Protein AF-A0A516NV35-F1 (afdb_monomer_lite)

InterPro domains:
  IPR059816 Rv1265-like, N-terminal domain [PF27105] (26-70)
  IPR059816 Rv1265-like, N-terminal domain [PF27105] (122-169)
  IPR059890 Rv1265-like, C-terminal domain [PF27540] (182-234)

Sequence (241 aa):
MKYGQRGRGFGRPGGWQQADLPDAADASDWFAGRLPSDWFAGPATLEIDRDEIVVIGELPIPPSDAASARPTTRTSKTTAAADGTEAAAETGSATGSEVGDGDPTAVGADAATSGTARPADVPRATRDGLVARFRETTRPARMQIAAEAQHRYGRTVSWGVRVGDERIMFTHVAAPVMTRLRQPERKVLDTLVDAGVARSRSDALAWTVKLAGQHAEAWLAELRAAMRKVDELRAEGPRDL

Radius of gyration: 34.31 Å; chains: 1; bounding box: 119×98×48 Å

Structure (mmCIF, N/CA/C/O backbone):
data_AF-A0A516NV35-F1
#
_entry.id   AF-A0A516NV35-F1
#
loop_
_atom_site.group_PDB
_atom_site.id
_atom_site.type_symbol
_atom_site.label_atom_id
_atom_site.label_alt_id
_atom_site.label_comp_id
_atom_site.label_asym_id
_atom_site.label_entity_id
_atom_site.label_seq_id
_atom_site.pdbx_PDB_ins_code
_atom_site.Cartn_x
_atom_site.Cartn_y
_atom_site.Cartn_z
_atom_site.occupancy
_atom_site.B_iso_or_equiv
_atom_site.auth_seq_id
_atom_site.auth_comp_id
_atom_site.auth_asym_id
_atom_site.auth_atom_id
_atom_site.pdbx_PDB_model_num
ATOM 1 N N . MET A 1 1 ? 65.418 -15.654 -1.825 1.00 40.56 1 MET A N 1
ATOM 2 C CA . MET A 1 1 ? 64.148 -15.533 -2.582 1.00 40.56 1 MET A CA 1
ATOM 3 C C . MET A 1 1 ? 63.131 -16.494 -1.960 1.00 40.56 1 MET A C 1
ATOM 5 O O . MET A 1 1 ? 63.491 -17.645 -1.799 1.00 40.56 1 MET A O 1
ATOM 9 N N . LYS A 1 2 ? 62.002 -16.059 -1.364 1.00 42.59 2 LYS A N 1
ATOM 10 C CA . LYS A 1 2 ? 60.772 -15.506 -2.001 1.00 42.59 2 LYS A CA 1
ATOM 11 C C . LYS A 1 2 ? 60.097 -16.570 -2.895 1.00 42.59 2 LYS A C 1
ATOM 13 O O . LYS A 1 2 ? 60.755 -17.001 -3.825 1.00 42.59 2 LYS A O 1
ATOM 18 N N . TYR A 1 3 ? 58.852 -17.032 -2.734 1.00 44.72 3 TYR A N 1
ATOM 19 C CA . TYR A 1 3 ? 57.714 -16.712 -1.857 1.00 44.72 3 TYR A CA 1
ATOM 20 C C . TYR A 1 3 ? 56.836 -17.969 -1.684 1.00 44.72 3 TYR A C 1
ATOM 22 O O . TYR A 1 3 ? 56.754 -18.797 -2.586 1.00 44.72 3 TYR A O 1
ATOM 30 N N . GLY A 1 4 ? 56.150 -18.070 -0.541 1.00 39.66 4 GLY A N 1
ATOM 31 C CA . GLY A 1 4 ? 55.189 -19.129 -0.240 1.00 39.66 4 GLY A CA 1
ATOM 32 C C . GLY A 1 4 ? 53.908 -19.060 -1.077 1.00 39.66 4 GLY A C 1
ATOM 33 O O . GLY A 1 4 ? 53.342 -17.991 -1.302 1.00 39.66 4 GLY A O 1
ATOM 34 N N . GLN A 1 5 ? 53.434 -20.234 -1.483 1.00 51.72 5 GLN A N 1
ATOM 35 C CA . GLN A 1 5 ? 52.117 -20.450 -2.071 1.00 51.72 5 GLN A CA 1
ATOM 36 C C . GLN A 1 5 ? 51.038 -20.303 -0.987 1.00 51.72 5 GLN A C 1
ATOM 38 O O . GLN A 1 5 ? 50.797 -21.203 -0.187 1.00 51.72 5 GLN A O 1
ATOM 43 N N . ARG A 1 6 ? 50.386 -19.136 -0.960 1.00 50.84 6 ARG A N 1
ATOM 44 C CA . ARG A 1 6 ? 49.056 -18.937 -0.371 1.00 50.84 6 ARG A CA 1
ATOM 45 C C . ARG A 1 6 ? 48.078 -18.620 -1.504 1.00 50.84 6 ARG A C 1
ATOM 47 O O . ARG A 1 6 ? 48.100 -17.515 -2.032 1.00 50.84 6 ARG A O 1
ATOM 54 N N . GLY A 1 7 ? 47.185 -19.552 -1.815 1.00 41.62 7 GLY A N 1
ATOM 55 C CA . GLY A 1 7 ? 45.926 -19.301 -2.526 1.00 41.62 7 GLY A CA 1
ATOM 56 C C . GLY A 1 7 ? 44.864 -20.164 -1.854 1.00 41.62 7 GLY A C 1
ATOM 57 O O . GLY A 1 7 ? 44.803 -21.355 -2.105 1.00 41.62 7 GLY A O 1
ATOM 58 N N . ARG A 1 8 ? 44.262 -19.740 -0.738 1.00 48.97 8 ARG A N 1
ATOM 59 C CA . ARG A 1 8 ? 43.192 -18.736 -0.575 1.00 48.97 8 ARG A CA 1
ATOM 60 C C . ARG A 1 8 ? 41.912 -19.146 -1.320 1.00 48.97 8 ARG A C 1
ATOM 62 O O . ARG A 1 8 ? 41.851 -19.079 -2.539 1.00 48.97 8 ARG A O 1
ATOM 69 N N . GLY A 1 9 ? 40.935 -19.570 -0.513 1.00 41.69 9 GLY A N 1
ATOM 70 C CA . GLY A 1 9 ? 39.641 -20.168 -0.845 1.00 41.69 9 GLY A CA 1
ATOM 71 C C . GLY A 1 9 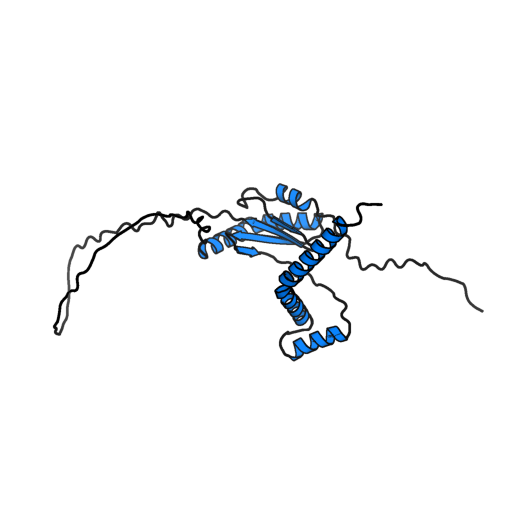? 38.885 -19.608 -2.049 1.00 41.69 9 GLY A C 1
ATOM 72 O O . GLY A 1 9 ? 38.693 -18.401 -2.196 1.00 41.69 9 GLY A O 1
ATOM 73 N N . PHE A 1 10 ? 38.369 -20.539 -2.849 1.00 50.44 10 PHE A N 1
ATOM 74 C CA . PHE A 1 10 ? 37.248 -20.316 -3.750 1.00 50.44 10 PHE A CA 1
ATOM 75 C C . PHE A 1 10 ? 35.951 -20.504 -2.964 1.00 50.44 10 PHE A C 1
ATOM 77 O O . PHE A 1 10 ? 35.480 -21.608 -2.724 1.00 50.44 10 PHE A O 1
ATOM 84 N N . GLY A 1 11 ? 35.421 -19.381 -2.512 1.00 43.97 11 GLY A N 1
ATOM 85 C CA . GLY A 1 11 ? 34.166 -19.281 -1.791 1.00 43.97 11 GLY A CA 1
ATOM 86 C C . GLY A 1 11 ? 34.063 -17.843 -1.344 1.00 43.97 11 GLY A C 1
ATOM 87 O O . GLY A 1 11 ? 34.487 -17.506 -0.248 1.00 43.97 11 GLY A O 1
ATOM 88 N N . ARG A 1 12 ? 33.633 -16.956 -2.243 1.00 50.41 12 ARG A N 1
ATOM 89 C CA . ARG A 1 12 ? 33.238 -15.601 -1.857 1.00 50.41 12 ARG A CA 1
ATOM 90 C C . ARG A 1 12 ? 31.805 -15.708 -1.322 1.00 50.41 12 ARG A C 1
ATOM 92 O O . ARG A 1 12 ? 30.912 -15.893 -2.147 1.00 50.41 12 ARG A O 1
ATOM 99 N N . PRO A 1 13 ? 31.543 -15.578 -0.010 1.00 49.00 13 PRO A N 1
ATOM 100 C CA . PRO A 1 13 ? 30.195 -15.346 0.479 1.00 49.00 13 PRO A CA 1
ATOM 101 C C . PRO A 1 13 ? 29.936 -13.854 0.273 1.00 49.00 13 PRO A C 1
ATOM 103 O O . PRO A 1 13 ? 30.344 -13.012 1.065 1.00 49.00 13 PRO A O 1
ATOM 106 N N . GLY A 1 14 ? 29.410 -13.510 -0.896 1.00 42.72 14 GLY A N 1
ATOM 107 C CA . GLY A 1 14 ? 29.252 -12.123 -1.330 1.00 42.72 14 GLY A CA 1
ATOM 108 C C . GLY A 1 14 ? 27.910 -11.881 -1.997 1.00 42.72 14 GLY A C 1
ATOM 109 O O . GLY A 1 14 ? 27.836 -11.099 -2.942 1.00 42.72 14 GLY A O 1
ATOM 110 N N . GLY A 1 15 ? 26.873 -12.588 -1.550 1.00 41.97 15 GLY A N 1
ATOM 111 C CA . GLY A 1 15 ? 25.503 -12.249 -1.878 1.00 41.97 15 GLY A CA 1
ATOM 112 C C . GLY A 1 15 ? 25.094 -11.052 -1.033 1.00 41.97 15 GLY A C 1
ATOM 113 O O . GLY A 1 15 ? 24.943 -11.175 0.175 1.00 41.97 15 GLY A O 1
ATOM 114 N N . TRP A 1 16 ? 24.818 -9.913 -1.665 1.00 45.12 16 TRP A N 1
ATOM 115 C CA . TRP A 1 16 ? 23.866 -8.939 -1.116 1.00 45.12 16 TRP A CA 1
ATOM 116 C C . TRP A 1 16 ? 22.441 -9.511 -1.203 1.00 45.12 16 TRP A C 1
ATOM 118 O O . TRP A 1 16 ? 21.504 -8.817 -1.590 1.00 45.12 16 TRP A O 1
ATOM 128 N N . GLN A 1 17 ? 22.277 -10.797 -0.880 1.00 53.50 17 GLN A N 1
ATOM 129 C CA . GLN A 1 17 ? 21.005 -11.385 -0.504 1.00 53.50 17 GLN A CA 1
ATOM 130 C C . GLN A 1 17 ? 20.692 -10.795 0.868 1.00 53.50 17 GLN A C 1
ATOM 132 O O . GLN A 1 17 ? 20.963 -11.365 1.917 1.00 53.50 17 GLN A O 1
ATOM 137 N N . GLN A 1 18 ? 20.253 -9.534 0.802 1.00 52.44 18 GLN A N 1
ATOM 138 C CA . GLN A 1 18 ? 19.177 -8.962 1.593 1.00 52.44 18 GLN A CA 1
ATOM 139 C C . GLN A 1 18 ? 18.418 -10.108 2.245 1.00 52.44 18 GLN A C 1
ATOM 141 O O . GLN A 1 18 ? 17.837 -10.907 1.511 1.00 52.44 18 GLN A O 1
ATOM 146 N N . ALA A 1 19 ? 18.599 -10.217 3.564 1.00 54.81 19 ALA A N 1
ATOM 147 C CA . ALA A 1 19 ? 18.304 -11.392 4.370 1.00 54.81 19 ALA A CA 1
ATOM 148 C C . ALA A 1 19 ? 17.046 -12.106 3.880 1.00 54.81 19 ALA A C 1
ATOM 150 O O . ALA A 1 19 ? 16.052 -11.437 3.590 1.00 54.81 19 ALA A O 1
ATOM 151 N N . ASP A 1 20 ? 17.097 -13.436 3.798 1.00 68.75 20 ASP A N 1
ATOM 152 C CA . ASP A 1 20 ? 15.892 -14.243 3.653 1.00 68.75 20 ASP A CA 1
ATOM 153 C C . ASP A 1 20 ? 14.981 -13.877 4.828 1.00 68.75 20 ASP A C 1
ATOM 155 O O . ASP A 1 20 ? 15.203 -14.289 5.970 1.00 68.75 20 ASP A O 1
ATOM 159 N N . LEU A 1 21 ? 14.037 -12.969 4.569 1.00 79.75 21 LEU A N 1
ATOM 160 C CA . LEU A 1 21 ? 13.065 -12.541 5.555 1.00 79.75 21 LEU A CA 1
ATOM 161 C C . LEU A 1 21 ? 12.295 -13.784 5.995 1.00 79.75 21 LEU A C 1
ATOM 163 O O . LEU A 1 21 ? 12.098 -14.689 5.177 1.00 79.75 21 LEU A O 1
ATOM 167 N N . PRO A 1 22 ? 11.836 -13.832 7.254 1.00 88.69 22 PRO A N 1
ATOM 168 C CA . PRO A 1 22 ? 10.981 -14.916 7.702 1.00 88.69 22 PRO A CA 1
ATOM 169 C C . PRO A 1 22 ? 9.831 -15.146 6.716 1.00 88.69 22 PRO A C 1
ATOM 171 O O . PRO A 1 22 ? 9.300 -14.192 6.126 1.00 88.69 22 PRO A O 1
ATOM 174 N N . ASP A 1 23 ? 9.473 -16.415 6.527 1.00 88.12 23 ASP A N 1
ATOM 175 C CA . ASP A 1 23 ? 8.311 -16.775 5.724 1.00 88.12 23 ASP A CA 1
ATOM 176 C C . ASP A 1 23 ? 7.058 -16.090 6.291 1.00 88.12 23 ASP A C 1
ATOM 178 O O . ASP A 1 23 ? 6.896 -15.953 7.505 1.00 88.12 23 ASP A O 1
ATOM 182 N N . ALA A 1 24 ? 6.204 -15.619 5.390 1.00 93.50 24 ALA A N 1
ATOM 183 C CA . ALA A 1 24 ? 4.977 -14.899 5.700 1.00 93.50 24 ALA A CA 1
ATOM 184 C C . ALA A 1 24 ? 3.729 -15.637 5.187 1.00 93.50 24 ALA A C 1
ATOM 186 O O . ALA A 1 24 ? 2.652 -15.045 5.139 1.00 93.50 24 ALA A O 1
ATOM 187 N N . ALA A 1 25 ? 3.849 -16.916 4.811 1.00 92.19 25 ALA A N 1
ATOM 188 C CA . ALA A 1 25 ? 2.725 -17.725 4.339 1.00 92.19 25 ALA A CA 1
ATOM 189 C C . ALA A 1 25 ? 1.573 -17.830 5.361 1.00 92.19 25 ALA A C 1
ATOM 191 O O . ALA A 1 25 ? 0.414 -17.893 4.960 1.00 92.19 25 ALA A O 1
ATOM 192 N N . ASP A 1 26 ? 1.873 -17.793 6.665 1.00 95.31 26 ASP A N 1
ATOM 193 C CA . ASP A 1 26 ? 0.883 -17.852 7.753 1.00 95.31 26 ASP A CA 1
ATOM 194 C C . ASP A 1 26 ? 0.332 -16.473 8.174 1.00 95.31 26 ASP A C 1
ATOM 196 O O . ASP A 1 26 ? -0.489 -16.385 9.089 1.00 95.31 26 ASP A O 1
ATOM 200 N N . ALA A 1 27 ? 0.777 -15.381 7.538 1.00 96.25 27 ALA A N 1
ATOM 201 C CA . ALA A 1 27 ? 0.443 -14.028 7.976 1.00 96.25 27 ALA A CA 1
ATOM 202 C C . ALA A 1 27 ? -1.066 -13.761 7.945 1.00 96.25 27 ALA A C 1
ATOM 204 O O . ALA A 1 27 ? -1.590 -13.158 8.879 1.00 96.25 27 ALA A O 1
ATOM 205 N N . SER A 1 28 ? -1.781 -14.248 6.927 1.00 94.88 28 SER A N 1
ATOM 206 C CA . SER A 1 28 ? -3.241 -14.106 6.835 1.00 94.88 28 SER A CA 1
ATOM 207 C C . SER A 1 28 ? -3.949 -14.664 8.069 1.00 94.88 28 SER A C 1
ATOM 209 O O . SER A 1 28 ? -4.768 -13.969 8.672 1.00 94.88 28 SER A O 1
ATOM 211 N N . ASP A 1 29 ? -3.578 -15.870 8.498 1.00 96.06 29 ASP A N 1
ATOM 212 C CA . ASP A 1 29 ? -4.182 -16.522 9.661 1.00 96.06 29 ASP A CA 1
ATOM 213 C C . ASP A 1 29 ? -3.782 -15.823 10.964 1.00 96.06 29 ASP A C 1
ATOM 215 O O . ASP A 1 29 ? -4.605 -15.616 11.861 1.00 96.06 29 ASP A O 1
ATOM 219 N N . TRP A 1 30 ? -2.522 -15.392 11.061 1.00 97.44 30 TRP A N 1
ATOM 220 C CA . TRP A 1 30 ? -2.035 -14.657 12.223 1.00 97.44 30 TRP A CA 1
ATOM 221 C C . TRP A 1 30 ? -2.771 -13.323 12.406 1.00 97.44 30 TRP A C 1
ATOM 223 O O . TRP A 1 30 ? -3.210 -13.009 13.515 1.00 97.44 30 TRP A O 1
ATOM 233 N N . PHE A 1 31 ? -2.963 -12.554 11.328 1.00 97.69 31 PHE A N 1
ATOM 234 C CA . PHE A 1 31 ? -3.728 -11.307 11.369 1.00 97.69 31 PHE A CA 1
ATOM 235 C C . PHE A 1 31 ? -5.206 -11.567 11.669 1.00 97.69 31 PHE A C 1
ATOM 237 O O . PHE A 1 31 ? -5.778 -10.837 12.477 1.00 97.69 31 PHE A O 1
ATOM 244 N N . ALA A 1 32 ? -5.811 -12.620 11.113 1.00 94.19 32 ALA A N 1
ATOM 245 C CA . ALA A 1 32 ? -7.189 -12.995 11.436 1.00 94.19 32 ALA A CA 1
ATOM 246 C C . ALA A 1 32 ? -7.389 -13.250 12.943 1.00 94.19 32 ALA A C 1
ATOM 248 O O . ALA A 1 32 ? -8.413 -12.862 13.499 1.00 94.19 32 ALA A O 1
ATOM 249 N N . GLY A 1 33 ? -6.394 -13.830 13.624 1.00 95.19 33 GLY A N 1
ATOM 250 C CA . GLY A 1 33 ? -6.419 -14.025 15.078 1.00 95.19 33 GLY A CA 1
ATOM 251 C C . GLY A 1 33 ? -6.076 -12.784 15.913 1.00 95.19 33 GLY A C 1
ATOM 252 O O . GLY A 1 33 ? -6.323 -12.779 17.119 1.00 95.19 33 GLY A O 1
ATOM 253 N N . ARG A 1 34 ? -5.481 -11.741 15.317 1.00 96.06 34 ARG A N 1
ATOM 254 C CA . ARG A 1 34 ? -5.051 -10.524 16.033 1.00 96.06 34 ARG A CA 1
ATOM 255 C C . ARG A 1 34 ? -5.917 -9.301 15.809 1.00 96.06 34 ARG A C 1
ATOM 257 O O . ARG A 1 34 ? -5.906 -8.411 16.659 1.00 96.06 34 ARG A O 1
ATOM 264 N N . LEU A 1 35 ? -6.626 -9.229 14.691 1.00 96.38 35 LEU A N 1
ATOM 265 C CA . LEU A 1 35 ? -7.510 -8.114 14.394 1.00 96.38 35 LEU A CA 1
ATOM 266 C C . LEU A 1 35 ? -8.780 -8.209 15.254 1.00 96.38 35 LEU A C 1
ATOM 268 O O . LEU A 1 35 ? -9.436 -9.251 15.249 1.00 96.38 35 LEU A O 1
ATOM 272 N N . PRO A 1 36 ? -9.155 -7.140 15.980 1.00 95.12 36 PRO A N 1
ATOM 273 C CA . PRO A 1 36 ? -10.443 -7.090 16.661 1.00 95.12 36 PRO A CA 1
ATOM 274 C C . PRO A 1 36 ? -11.608 -7.268 15.678 1.00 95.12 36 PRO A C 1
ATOM 276 O O . PRO A 1 36 ? -11.606 -6.701 14.583 1.00 95.12 36 PRO A O 1
ATOM 279 N N . SER A 1 37 ? -12.610 -8.055 16.0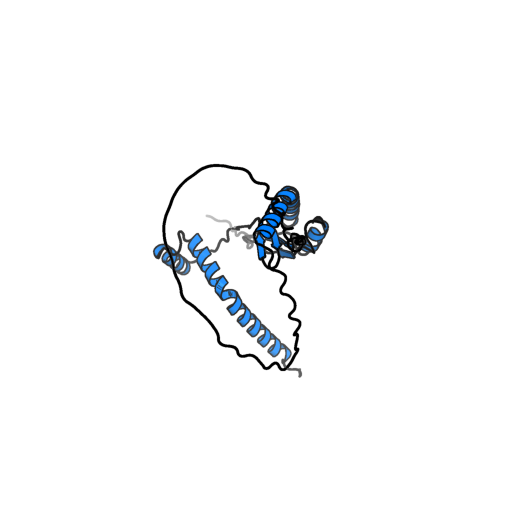73 1.00 89.94 37 SER A N 1
ATOM 280 C CA . SER A 1 37 ? -13.738 -8.435 15.209 1.00 89.94 37 SER A CA 1
ATOM 281 C C . SER A 1 37 ? -14.694 -7.285 14.887 1.00 89.94 37 SER A C 1
ATOM 283 O O . SER A 1 37 ? -15.486 -7.392 13.957 1.00 89.94 37 SER A O 1
ATOM 285 N N . ASP A 1 38 ? -14.628 -6.187 15.637 1.00 93.00 38 ASP A N 1
ATOM 286 C CA . ASP A 1 38 ? -15.470 -5.000 15.489 1.00 93.00 38 ASP A CA 1
ATOM 287 C C . ASP A 1 38 ? -14.885 -3.948 14.533 1.00 93.00 38 ASP A C 1
ATOM 289 O O . ASP A 1 38 ? -15.530 -2.938 14.247 1.00 93.00 38 ASP A O 1
ATOM 293 N N . TRP A 1 39 ? -13.670 -4.160 14.021 1.00 94.75 39 TRP A N 1
ATOM 294 C CA . TRP A 1 39 ? -13.009 -3.186 13.150 1.00 94.75 39 TRP A CA 1
ATOM 295 C C . TRP A 1 39 ? -13.600 -3.127 11.748 1.00 94.75 39 TRP A C 1
ATOM 297 O O . TRP A 1 39 ? -13.698 -2.042 11.170 1.00 94.75 39 TRP A O 1
ATOM 307 N N . PHE A 1 40 ? -13.966 -4.283 11.199 1.00 96.31 40 PHE A N 1
ATOM 308 C CA . PHE A 1 40 ? -14.316 -4.430 9.793 1.00 96.31 40 PHE A CA 1
ATOM 309 C C . PHE A 1 40 ? -15.621 -5.204 9.625 1.00 96.31 40 PHE A C 1
ATOM 311 O O . PHE A 1 40 ? -15.953 -6.070 10.428 1.00 96.31 40 PHE A O 1
ATOM 318 N N . ALA A 1 41 ? -16.351 -4.914 8.549 1.00 93.38 41 ALA A N 1
ATOM 319 C CA . ALA A 1 41 ? -17.586 -5.618 8.196 1.00 93.38 41 ALA A CA 1
ATOM 320 C C . ALA A 1 41 ? -17.347 -7.074 7.737 1.00 93.38 41 ALA A C 1
ATOM 322 O O . ALA A 1 41 ? -18.292 -7.848 7.607 1.00 93.38 41 ALA A O 1
ATOM 323 N N . GLY A 1 42 ? -16.089 -7.447 7.494 1.00 91.31 42 GLY A N 1
ATOM 324 C CA . GLY A 1 42 ? -15.663 -8.771 7.058 1.00 91.31 42 GLY A CA 1
ATOM 325 C C . GLY A 1 42 ? -14.161 -8.978 7.283 1.00 91.31 42 GLY A C 1
ATOM 326 O O . GLY A 1 42 ? -13.511 -8.128 7.900 1.00 91.31 42 GLY A O 1
ATOM 327 N N . PRO A 1 43 ? -13.587 -10.093 6.797 1.00 92.00 43 PRO A N 1
ATOM 328 C CA . PRO A 1 43 ? -12.157 -10.348 6.929 1.00 92.00 43 PRO A CA 1
ATOM 329 C C . PRO A 1 43 ? -11.337 -9.263 6.220 1.00 92.00 43 PRO A C 1
ATOM 331 O O . PRO A 1 43 ? -11.713 -8.777 5.152 1.00 92.00 43 PRO A O 1
ATOM 334 N N . ALA A 1 44 ? -10.200 -8.894 6.810 1.00 95.44 44 ALA A N 1
ATOM 335 C CA . ALA A 1 44 ? -9.261 -7.990 6.164 1.00 95.44 44 ALA A CA 1
ATOM 336 C C . ALA A 1 44 ? -8.538 -8.700 5.011 1.00 95.44 44 ALA A C 1
ATOM 338 O O . ALA A 1 44 ? -8.101 -9.843 5.144 1.00 95.44 44 ALA A O 1
ATOM 339 N N . THR A 1 45 ? -8.366 -7.997 3.897 1.00 95.50 45 THR A N 1
ATOM 340 C CA . THR A 1 45 ? -7.510 -8.422 2.792 1.00 95.50 45 THR A CA 1
ATOM 341 C C . THR A 1 45 ? -6.062 -8.076 3.120 1.00 95.50 45 THR A C 1
ATOM 343 O O . THR A 1 45 ? -5.770 -6.949 3.532 1.00 95.50 45 THR A O 1
ATOM 346 N N . LEU A 1 46 ? -5.157 -9.034 2.916 1.00 95.94 46 LEU A N 1
ATOM 347 C CA . LEU A 1 46 ? -3.718 -8.830 3.035 1.00 95.94 46 LEU A CA 1
ATOM 348 C C . LEU A 1 46 ? -3.060 -8.883 1.658 1.00 95.94 46 LEU A C 1
ATOM 350 O O . LEU A 1 46 ? -3.263 -9.827 0.898 1.00 95.94 46 LEU A O 1
ATOM 354 N N . GLU A 1 47 ? -2.229 -7.889 1.372 1.00 95.00 47 GLU A N 1
ATOM 355 C CA . GLU A 1 47 ? -1.311 -7.888 0.235 1.00 95.00 47 GLU A CA 1
ATOM 356 C C . GLU A 1 47 ? 0.109 -7.935 0.801 1.00 95.00 47 GLU A C 1
ATOM 358 O O . GLU A 1 47 ? 0.481 -7.085 1.607 1.00 95.00 47 GLU A O 1
ATOM 363 N N . ILE A 1 48 ? 0.889 -8.950 0.435 1.00 93.44 48 ILE A N 1
ATOM 364 C CA . ILE A 1 48 ? 2.229 -9.171 0.990 1.00 93.44 48 ILE A CA 1
ATOM 365 C C . ILE A 1 48 ? 3.229 -9.123 -0.151 1.00 93.44 48 ILE A C 1
ATOM 367 O O . ILE A 1 48 ? 3.132 -9.906 -1.098 1.00 93.44 48 ILE A O 1
ATOM 371 N N . ASP A 1 49 ? 4.205 -8.232 -0.037 1.00 88.69 49 ASP A N 1
ATOM 372 C CA . ASP A 1 49 ? 5.358 -8.206 -0.920 1.00 88.69 49 ASP A CA 1
ATOM 373 C C . ASP A 1 49 ? 6.649 -8.549 -0.160 1.00 88.69 49 ASP A C 1
ATOM 375 O O . ASP A 1 49 ? 6.653 -9.198 0.897 1.00 88.69 49 ASP A O 1
ATOM 379 N N . ARG A 1 50 ? 7.788 -8.199 -0.758 1.00 84.69 50 ARG A N 1
ATOM 380 C CA . ARG A 1 50 ? 9.088 -8.475 -0.169 1.00 84.69 50 ARG A CA 1
ATOM 381 C C . ARG A 1 50 ? 9.312 -7.711 1.133 1.00 84.69 50 ARG A C 1
ATOM 383 O O . ARG A 1 50 ? 9.840 -8.306 2.062 1.00 84.69 50 ARG A O 1
ATOM 390 N N . ASP A 1 51 ? 8.945 -6.439 1.194 1.00 87.50 51 ASP A N 1
ATOM 391 C CA . ASP A 1 51 ? 9.335 -5.514 2.261 1.00 87.50 51 ASP A CA 1
ATOM 392 C C . ASP A 1 51 ? 8.124 -5.029 3.091 1.00 87.50 51 ASP A C 1
ATOM 394 O O . ASP A 1 51 ? 8.297 -4.509 4.201 1.00 87.50 51 ASP A O 1
ATOM 398 N N . GLU A 1 52 ? 6.900 -5.229 2.595 1.00 92.88 52 GLU A N 1
ATOM 399 C CA . GLU A 1 52 ? 5.662 -4.684 3.145 1.00 92.88 52 GLU A CA 1
ATOM 400 C C . GLU A 1 52 ? 4.538 -5.732 3.245 1.00 92.88 52 GLU A C 1
ATOM 402 O O . GLU A 1 52 ? 4.359 -6.601 2.390 1.00 92.88 52 GLU A O 1
ATOM 407 N N . ILE A 1 53 ? 3.758 -5.631 4.324 1.00 95.38 53 ILE A N 1
ATOM 408 C CA . ILE A 1 53 ? 2.441 -6.257 4.468 1.00 95.38 53 ILE A CA 1
ATOM 409 C C . ILE A 1 53 ? 1.411 -5.132 4.501 1.00 95.38 53 ILE A C 1
ATOM 411 O O . ILE A 1 53 ? 1.445 -4.277 5.389 1.00 95.38 53 ILE A O 1
ATOM 415 N N . VAL A 1 54 ? 0.468 -5.138 3.570 1.00 96.75 54 VAL A N 1
ATOM 416 C CA . VAL A 1 54 ? -0.623 -4.168 3.512 1.00 96.75 54 VAL A CA 1
ATOM 417 C C . VAL A 1 54 ? -1.913 -4.818 3.987 1.00 96.75 54 VAL A C 1
ATOM 419 O O . VAL A 1 54 ? -2.384 -5.782 3.393 1.00 96.75 54 VAL A O 1
ATOM 422 N N . VAL A 1 55 ? -2.499 -4.271 5.051 1.00 97.06 55 VAL A N 1
ATOM 423 C CA . VAL A 1 55 ? -3.757 -4.743 5.642 1.00 97.06 55 VAL A CA 1
ATOM 424 C C . VAL A 1 55 ? -4.877 -3.776 5.282 1.00 97.06 55 VAL A C 1
ATOM 426 O O . VAL A 1 55 ? -4.794 -2.583 5.592 1.00 97.06 55 VAL A O 1
ATOM 429 N N . ILE A 1 56 ? -5.936 -4.285 4.652 1.00 97.31 56 ILE A N 1
ATOM 430 C CA . ILE A 1 56 ? -7.083 -3.495 4.193 1.00 97.31 56 ILE A CA 1
ATOM 431 C C . ILE A 1 56 ? -8.364 -4.130 4.715 1.00 97.31 56 ILE A C 1
ATOM 433 O O . ILE A 1 56 ? -8.660 -5.274 4.387 1.00 97.31 56 ILE A O 1
ATOM 437 N N . GLY A 1 57 ? -9.159 -3.384 5.474 1.00 96.88 57 GLY A N 1
ATOM 438 C CA . GLY A 1 57 ? -10.471 -3.855 5.916 1.00 96.88 57 GLY A CA 1
ATOM 439 C C . GLY A 1 57 ? -11.618 -2.969 5.443 1.00 96.88 57 GLY A C 1
ATOM 440 O O . GLY A 1 57 ? -11.465 -1.758 5.281 1.00 96.88 57 GLY A O 1
ATOM 441 N N . GLU A 1 58 ? -12.776 -3.576 5.195 1.00 96.75 58 GLU A N 1
ATOM 442 C CA . GLU A 1 58 ? -13.998 -2.853 4.835 1.00 96.75 58 GLU A CA 1
ATOM 443 C C . GLU A 1 58 ? -14.639 -2.240 6.078 1.00 96.75 58 GLU A C 1
ATOM 445 O O . GLU A 1 58 ? -14.932 -2.954 7.038 1.00 96.75 58 GLU A O 1
ATOM 450 N N . LEU A 1 59 ? -14.864 -0.924 6.076 1.00 96.25 59 LEU A N 1
ATOM 451 C CA . LEU A 1 59 ? -15.524 -0.270 7.203 1.00 96.25 59 LEU A CA 1
ATOM 452 C C . LEU A 1 59 ? -17.038 -0.486 7.154 1.00 96.25 59 LEU A C 1
ATOM 454 O O . LEU A 1 59 ? -17.642 -0.334 6.090 1.00 96.25 59 LEU A O 1
ATOM 458 N N . PRO A 1 60 ? -17.678 -0.747 8.307 1.00 92.75 60 PRO A N 1
ATOM 459 C CA . PRO A 1 60 ? -19.128 -0.798 8.381 1.00 92.75 60 PRO A CA 1
ATOM 460 C C . PRO A 1 60 ? -19.719 0.587 8.084 1.00 92.75 60 PRO A C 1
ATOM 462 O O . PRO A 1 60 ? -19.399 1.576 8.751 1.00 92.75 60 PRO A O 1
ATOM 465 N N . ILE A 1 61 ? -20.594 0.653 7.080 1.00 90.06 61 ILE A N 1
ATOM 466 C CA . ILE A 1 61 ? -21.327 1.869 6.721 1.00 90.06 61 ILE A CA 1
ATOM 467 C C . ILE A 1 61 ? -22.614 1.899 7.558 1.00 90.06 61 ILE A C 1
ATOM 469 O O . ILE A 1 61 ? -23.426 0.978 7.443 1.00 90.06 61 ILE A O 1
ATOM 473 N N . PRO A 1 62 ? -22.823 2.914 8.415 1.00 84.88 62 PRO A N 1
ATOM 474 C CA . PRO A 1 62 ? -24.063 3.034 9.160 1.00 84.88 62 PRO A CA 1
ATOM 475 C C . PRO A 1 62 ? -25.222 3.302 8.189 1.00 84.88 62 PRO A C 1
ATOM 477 O O . PRO A 1 62 ? -25.030 4.009 7.192 1.00 84.88 62 PRO A O 1
ATOM 480 N N . PRO A 1 63 ? -26.427 2.776 8.465 1.00 77.38 63 PRO A N 1
ATOM 481 C CA . PRO A 1 63 ? -27.603 3.127 7.686 1.00 77.38 63 PRO A CA 1
ATOM 482 C C . PRO A 1 63 ? -27.806 4.646 7.732 1.00 77.38 63 PRO A C 1
ATOM 484 O O . PRO A 1 63 ? -27.688 5.277 8.782 1.00 77.38 63 PRO A O 1
ATOM 487 N N . SER A 1 64 ? -28.065 5.248 6.573 1.00 66.50 64 SER A N 1
ATOM 488 C CA . SER A 1 64 ? -28.342 6.679 6.490 1.00 66.50 64 SER A CA 1
ATOM 489 C C . SER A 1 64 ? -29.798 6.937 6.876 1.00 66.50 64 SER A C 1
ATOM 491 O O . SER A 1 64 ? -30.706 6.603 6.118 1.00 66.50 64 SER A O 1
ATOM 493 N N . ASP A 1 65 ? -30.026 7.595 8.013 1.00 58.78 65 ASP A N 1
ATOM 494 C CA . ASP A 1 65 ? -31.358 8.056 8.440 1.00 58.78 65 ASP A CA 1
ATOM 495 C C . ASP A 1 65 ? -31.888 9.249 7.617 1.00 58.78 65 ASP A C 1
ATOM 497 O O . ASP A 1 65 ? -32.941 9.814 7.925 1.00 58.78 65 ASP A O 1
ATOM 501 N N . ALA A 1 66 ? -31.211 9.638 6.529 1.00 55.12 66 ALA A N 1
ATOM 502 C CA . ALA A 1 66 ? -31.632 10.744 5.664 1.00 55.12 66 ALA A CA 1
ATOM 503 C C . ALA A 1 66 ? -33.024 10.540 5.025 1.00 55.12 66 ALA A C 1
ATOM 505 O O . ALA A 1 66 ? -33.623 11.505 4.556 1.00 55.12 66 ALA A O 1
ATOM 506 N N . ALA A 1 67 ? -33.572 9.320 5.044 1.00 50.66 67 ALA A N 1
ATOM 507 C CA . ALA A 1 67 ? -34.944 9.046 4.616 1.00 50.66 67 ALA A CA 1
ATOM 508 C C . ALA A 1 67 ? -36.021 9.405 5.668 1.00 50.66 67 ALA A C 1
ATOM 510 O O . ALA A 1 67 ? -37.188 9.553 5.304 1.00 50.66 67 ALA A O 1
ATOM 511 N N . SER A 1 68 ? -35.659 9.587 6.945 1.00 44.88 68 SER A N 1
ATOM 512 C CA . SER A 1 68 ? -36.622 9.830 8.038 1.00 44.88 68 SER A CA 1
ATOM 513 C C . SER A 1 68 ? -36.760 11.297 8.452 1.00 44.88 68 SER A C 1
ATOM 515 O O . SER A 1 68 ? -37.713 11.650 9.144 1.00 44.88 68 SER A O 1
ATOM 517 N N . ALA A 1 69 ? -35.884 12.192 7.993 1.00 48.03 69 ALA A N 1
ATOM 518 C CA . ALA A 1 69 ? -36.003 13.623 8.270 1.00 48.03 69 ALA A CA 1
ATOM 519 C C . ALA A 1 69 ? -36.825 14.339 7.184 1.00 48.03 69 ALA A C 1
ATOM 521 O O . ALA A 1 69 ? -36.332 15.218 6.477 1.00 48.03 69 ALA A O 1
ATOM 522 N N . ARG A 1 70 ? -38.109 13.983 7.044 1.00 47.56 70 ARG A N 1
ATOM 523 C CA . ARG A 1 70 ? -39.061 14.863 6.349 1.00 47.56 70 ARG A CA 1
ATOM 524 C C . ARG A 1 70 ? -39.241 16.103 7.241 1.00 47.56 70 ARG A C 1
ATOM 526 O O . ARG A 1 70 ? -39.614 15.932 8.402 1.00 47.56 70 ARG A O 1
ATOM 533 N N . PRO A 1 71 ? -38.981 17.336 6.770 1.00 46.81 71 PRO A N 1
ATOM 534 C CA . PRO A 1 71 ? -39.187 18.517 7.595 1.00 46.81 71 PRO A CA 1
ATOM 535 C C . PRO A 1 71 ? -40.678 18.609 7.913 1.00 46.81 71 PRO A C 1
ATOM 537 O O . PRO A 1 71 ? -41.491 18.847 7.020 1.00 46.81 71 PRO A O 1
ATOM 540 N N . THR A 1 72 ? -41.069 18.390 9.168 1.00 47.69 72 THR A N 1
ATOM 541 C CA . THR A 1 72 ? -42.421 18.733 9.603 1.00 47.69 72 THR A CA 1
ATOM 542 C C . THR A 1 72 ? -42.529 20.245 9.498 1.00 47.69 72 THR A C 1
ATOM 544 O O . THR A 1 72 ? -41.811 20.978 10.182 1.00 47.69 72 THR A O 1
ATOM 547 N N . THR A 1 73 ? -43.384 20.709 8.594 1.00 44.84 73 THR A N 1
ATOM 548 C CA . THR A 1 73 ? -43.755 22.111 8.437 1.00 44.84 73 THR A CA 1
ATOM 549 C C . THR A 1 73 ? -44.077 22.705 9.802 1.00 44.84 73 THR A C 1
ATOM 551 O O . THR A 1 73 ? -45.080 22.367 10.429 1.00 44.84 73 THR A O 1
ATOM 554 N N . ARG A 1 74 ? -43.205 23.590 10.280 1.00 50.16 74 ARG A N 1
ATOM 555 C CA . ARG A 1 74 ? -43.486 24.446 11.426 1.00 50.16 74 ARG A CA 1
ATOM 556 C C . ARG A 1 74 ? -44.540 25.453 10.975 1.00 50.16 74 ARG A C 1
ATOM 558 O O . ARG A 1 74 ? -44.224 26.388 10.248 1.00 50.16 74 ARG A O 1
ATOM 565 N N . THR A 1 75 ? -45.786 25.222 11.374 1.00 45.38 75 THR A N 1
ATOM 566 C CA . THR A 1 75 ? -46.897 26.164 11.214 1.00 45.38 75 THR A CA 1
ATOM 567 C C . THR A 1 75 ? -46.560 27.460 11.945 1.00 45.38 75 THR A C 1
ATOM 569 O O . THR A 1 75 ? -46.577 27.522 13.174 1.00 45.38 75 THR A O 1
ATOM 572 N N . SER A 1 76 ? -46.238 28.500 11.182 1.00 47.12 76 SER A N 1
ATOM 573 C CA . SER A 1 76 ? -46.124 29.871 11.669 1.00 47.12 76 SER A CA 1
ATOM 574 C C . SER A 1 76 ? -47.515 30.367 12.058 1.00 47.12 76 SER A C 1
ATOM 576 O O . SER A 1 76 ? -48.334 30.688 11.200 1.00 47.12 76 SER A O 1
ATOM 578 N N . LYS A 1 77 ? -47.804 30.430 13.359 1.00 41.94 77 LYS A N 1
ATOM 579 C CA . LYS A 1 77 ? -48.941 31.196 13.871 1.00 41.94 77 LYS A CA 1
ATOM 580 C C . LYS A 1 77 ? -48.560 32.677 13.853 1.00 41.94 77 LYS A C 1
ATOM 582 O O . LYS A 1 77 ? -47.881 33.156 14.756 1.00 41.94 77 LYS A O 1
ATOM 587 N N . THR A 1 78 ? -48.988 33.385 12.813 1.00 35.41 78 THR A N 1
ATOM 588 C CA . THR A 1 78 ? -48.972 34.851 12.760 1.00 35.41 78 THR A CA 1
ATOM 589 C C . THR A 1 78 ? -50.021 35.393 13.730 1.00 35.41 78 THR A C 1
ATOM 591 O O . THR A 1 78 ? -51.208 35.117 13.573 1.00 35.41 78 THR A O 1
ATOM 594 N N . THR A 1 79 ? -49.591 36.183 14.714 1.00 37.50 79 THR A N 1
ATOM 595 C CA . THR A 1 79 ? -50.463 37.127 15.428 1.00 37.50 79 THR A CA 1
ATOM 596 C C . THR A 1 79 ? -49.785 38.491 15.382 1.00 37.50 79 THR A C 1
ATOM 598 O O . THR A 1 79 ? -48.597 38.602 15.673 1.00 37.50 79 THR A O 1
ATOM 601 N N . ALA A 1 80 ? -50.539 39.478 14.910 1.00 34.59 80 ALA A N 1
ATOM 602 C CA . ALA A 1 80 ? -50.119 40.826 14.554 1.00 34.59 80 ALA A CA 1
ATOM 603 C C . ALA A 1 80 ? -49.822 41.730 15.761 1.00 34.59 80 ALA A C 1
ATOM 605 O O . ALA A 1 80 ? -50.448 41.559 16.805 1.00 34.59 80 ALA A O 1
ATOM 606 N N . ALA A 1 81 ? -48.962 42.740 15.562 1.00 34.03 81 ALA A N 1
ATOM 607 C CA . ALA A 1 81 ? -49.294 44.164 15.749 1.00 34.03 81 ALA A CA 1
ATOM 608 C C . ALA A 1 81 ? -48.092 45.085 15.430 1.00 34.03 81 ALA A C 1
ATOM 610 O O . ALA A 1 81 ? -47.040 44.900 16.029 1.00 34.03 81 ALA A O 1
ATOM 611 N N . ALA A 1 82 ? -48.345 46.053 14.526 1.00 34.41 82 ALA A N 1
ATOM 612 C CA . ALA A 1 82 ? -47.872 47.455 14.424 1.00 34.41 82 ALA A CA 1
ATOM 613 C C . ALA A 1 82 ? -46.346 47.758 14.495 1.00 34.41 82 ALA A C 1
ATOM 615 O O . ALA A 1 82 ? -45.617 47.143 15.253 1.00 34.41 82 ALA A O 1
ATOM 616 N N . ASP A 1 83 ? -45.755 48.717 13.777 1.00 31.67 83 ASP A N 1
ATOM 617 C CA . ASP A 1 83 ? -46.250 49.965 13.183 1.00 31.67 83 ASP A CA 1
ATOM 618 C C . ASP A 1 83 ? -45.169 50.561 12.238 1.00 31.67 83 ASP A C 1
ATOM 620 O O . ASP A 1 83 ? -43.990 50.237 12.391 1.00 31.67 83 ASP A O 1
ATOM 624 N N . GLY A 1 84 ? -45.564 51.482 11.347 1.00 31.14 84 GLY A N 1
ATOM 625 C CA . GLY A 1 84 ? -44.698 52.498 10.707 1.00 31.14 84 GLY A CA 1
ATOM 626 C C . GLY A 1 84 ? -44.135 52.185 9.304 1.00 31.14 84 GLY A C 1
ATOM 627 O O . GLY A 1 84 ? -43.252 51.347 9.177 1.00 31.14 84 GLY A O 1
ATOM 628 N N . THR A 1 85 ? -44.704 52.755 8.224 1.00 31.11 85 THR A N 1
ATOM 629 C CA . THR A 1 85 ? -44.220 53.960 7.471 1.00 31.11 85 THR A CA 1
ATOM 630 C C . THR A 1 85 ? -43.051 53.606 6.520 1.00 31.11 85 THR A C 1
ATOM 632 O O . THR A 1 85 ? -42.063 53.055 6.972 1.00 31.11 85 THR A O 1
ATOM 635 N N . GLU A 1 86 ? -43.047 53.800 5.192 1.00 31.53 86 GLU A N 1
ATOM 636 C CA . GLU A 1 86 ? -43.535 54.878 4.314 1.00 31.53 86 GLU A CA 1
ATOM 637 C C . GLU A 1 86 ? -43.509 54.415 2.829 1.00 31.53 86 GLU A C 1
ATOM 639 O O . GLU A 1 86 ? -42.737 53.522 2.499 1.00 31.53 86 GLU A O 1
ATOM 644 N N . ALA A 1 87 ? -44.339 55.053 1.983 1.00 32.03 87 ALA A N 1
ATOM 645 C CA . ALA A 1 87 ? -44.141 55.500 0.580 1.00 32.03 87 ALA A CA 1
ATOM 646 C C . ALA A 1 87 ? -43.217 54.723 -0.400 1.00 32.03 87 ALA A C 1
ATOM 648 O O . ALA A 1 87 ? -42.111 54.335 -0.068 1.00 32.03 87 ALA A O 1
ATOM 649 N N . ALA A 1 88 ? -43.480 54.602 -1.705 1.00 33.25 88 ALA A N 1
ATOM 650 C CA . ALA A 1 88 ? -44.523 55.056 -2.627 1.00 33.25 88 ALA A CA 1
ATOM 651 C C . ALA A 1 88 ? -44.248 54.401 -4.005 1.00 33.25 88 ALA A C 1
ATOM 653 O O . ALA A 1 88 ? -43.106 54.030 -4.253 1.00 33.25 88 ALA A O 1
ATOM 654 N N . ALA A 1 89 ? -45.274 54.389 -4.878 1.00 32.91 89 ALA A N 1
ATOM 655 C CA . ALA A 1 89 ? -45.210 54.461 -6.356 1.00 32.91 89 ALA A CA 1
ATOM 656 C C . ALA A 1 89 ? -44.442 53.344 -7.115 1.00 32.91 89 ALA A C 1
ATOM 658 O O . ALA A 1 89 ? -43.345 52.962 -6.755 1.00 32.91 89 ALA A O 1
ATOM 659 N N . GLU A 1 90 ? -44.888 52.763 -8.227 1.00 34.56 90 GLU A N 1
ATOM 660 C CA . GLU A 1 90 ? -45.927 53.070 -9.210 1.00 34.56 90 GLU A CA 1
ATOM 661 C C . GLU A 1 90 ? -46.128 51.801 -10.080 1.00 34.56 90 GLU A C 1
ATOM 663 O O . GLU A 1 90 ? -45.178 51.069 -10.345 1.00 34.56 90 GLU A O 1
ATOM 668 N N . THR A 1 91 ? -47.385 51.550 -10.468 1.00 32.75 91 THR A N 1
ATOM 669 C CA . THR A 1 91 ? -47.886 51.249 -11.832 1.00 32.75 91 THR A CA 1
ATOM 670 C C . THR A 1 91 ? -46.977 50.469 -12.803 1.00 32.75 91 THR A C 1
ATOM 672 O O . THR A 1 91 ? -45.880 50.899 -13.111 1.00 32.75 91 THR A O 1
ATOM 675 N N . GLY A 1 92 ? -47.375 49.386 -13.473 1.00 33.59 92 GLY A N 1
ATOM 676 C CA . GLY A 1 92 ? -48.662 48.721 -13.659 1.00 33.59 92 GLY A CA 1
ATOM 677 C C . GLY A 1 92 ? -48.657 47.962 -15.003 1.00 33.59 92 GLY A C 1
ATOM 678 O O . GLY A 1 92 ? -47.901 48.332 -15.891 1.00 33.59 92 GLY A O 1
ATOM 679 N N . SER A 1 93 ? -49.566 46.980 -15.137 1.00 34.66 93 SER A N 1
ATOM 680 C CA . SER A 1 93 ? -50.192 46.495 -16.394 1.00 34.66 93 SER A CA 1
ATOM 681 C C . SER A 1 93 ? -49.290 45.798 -17.440 1.00 34.66 93 SER A C 1
ATOM 683 O O . SER A 1 93 ? -48.194 46.249 -17.719 1.00 34.66 93 SER A O 1
ATOM 685 N N . ALA A 1 94 ? -49.664 44.766 -18.197 1.00 35.59 94 ALA A N 1
ATOM 686 C CA . ALA A 1 94 ? -50.727 43.758 -18.234 1.00 35.59 94 ALA A CA 1
ATOM 687 C C . ALA A 1 94 ? -50.430 42.862 -19.467 1.00 35.59 94 ALA A C 1
ATOM 689 O O . ALA A 1 94 ? -49.540 43.170 -20.259 1.00 35.59 94 ALA A O 1
ATOM 690 N N . THR A 1 95 ? -51.286 41.854 -19.676 1.00 37.72 95 THR A N 1
ATOM 691 C CA . THR A 1 95 ? -51.461 40.981 -20.861 1.00 37.72 95 THR A CA 1
ATOM 692 C C . THR A 1 95 ? -50.571 39.730 -20.882 1.00 37.72 95 THR A C 1
ATOM 694 O O . THR A 1 95 ? -49.365 39.817 -20.712 1.00 37.72 95 THR A O 1
ATOM 697 N N . GLY A 1 96 ? -51.079 38.508 -21.049 1.00 31.95 96 GLY A N 1
ATOM 698 C CA . GLY A 1 96 ? -52.442 38.026 -21.279 1.00 31.95 96 GLY A CA 1
ATOM 699 C C . GLY A 1 96 ? -52.391 36.682 -22.023 1.00 31.95 96 GLY A C 1
ATOM 700 O O . GLY A 1 96 ? -51.788 36.638 -23.086 1.00 31.95 96 GLY A O 1
ATOM 701 N N . SER A 1 97 ? -53.023 35.659 -21.427 1.00 33.84 97 SER A N 1
ATOM 702 C CA . SER A 1 97 ? -53.698 34.466 -21.999 1.00 33.84 97 SER A CA 1
ATOM 703 C C . SER A 1 97 ? -52.956 33.541 -22.992 1.00 33.84 97 SER A C 1
ATOM 705 O O . SER A 1 97 ? -52.443 33.985 -24.007 1.00 33.84 97 SER A O 1
ATOM 707 N N . GLU A 1 98 ? -52.769 32.249 -22.654 1.00 32.50 98 GLU A N 1
ATOM 708 C CA . GLU A 1 98 ? -53.669 31.081 -22.920 1.00 32.50 98 GLU A CA 1
ATOM 709 C C . GLU A 1 98 ? -53.622 30.627 -24.395 1.00 32.50 98 GLU A C 1
ATOM 711 O O . GLU A 1 98 ? -53.485 31.453 -25.281 1.00 32.50 98 GLU A O 1
ATOM 716 N N . VAL A 1 99 ? -53.755 29.372 -24.825 1.00 33.62 99 VAL A N 1
ATOM 717 C CA . VAL A 1 99 ? -53.970 28.016 -24.286 1.00 33.62 99 VAL A CA 1
ATOM 718 C C . VAL A 1 99 ? -53.670 27.093 -25.484 1.00 33.62 99 VAL A C 1
ATOM 720 O O . VAL A 1 99 ? -53.845 27.499 -26.634 1.00 33.62 99 VAL A O 1
ATOM 723 N N . GLY A 1 100 ? -53.243 25.855 -25.247 1.00 32.88 100 GLY A N 1
ATOM 724 C CA . GLY A 1 100 ? -53.083 24.861 -26.310 1.00 32.88 100 GLY A CA 1
ATOM 725 C C . GLY A 1 100 ? -53.093 23.444 -25.761 1.00 32.88 100 GLY A C 1
ATOM 726 O O . GLY A 1 100 ? -52.042 22.890 -25.467 1.00 32.88 100 GLY A O 1
ATOM 727 N N . ASP A 1 101 ? -54.307 22.933 -25.590 1.00 33.44 101 ASP A N 1
ATOM 728 C CA . ASP A 1 101 ? -54.706 21.583 -25.186 1.00 33.44 101 ASP A CA 1
ATOM 729 C C . ASP A 1 101 ? -54.195 20.492 -26.154 1.00 33.44 101 ASP A C 1
ATOM 731 O O . ASP A 1 101 ? -54.023 20.757 -27.348 1.00 33.44 101 ASP A O 1
ATOM 735 N N . GLY A 1 102 ? -53.997 19.263 -25.664 1.00 30.86 102 GLY A N 1
ATOM 736 C CA . GLY A 1 102 ? -53.658 18.114 -26.511 1.00 30.86 102 GLY A CA 1
ATOM 737 C C . GLY A 1 102 ? -52.961 16.940 -25.814 1.00 30.86 102 GLY A C 1
ATOM 738 O O . GLY A 1 102 ? -51.778 16.707 -26.038 1.00 30.86 102 GLY A O 1
ATOM 739 N N . ASP A 1 103 ? -53.713 16.160 -25.040 1.00 34.19 103 ASP A N 1
ATOM 740 C CA . ASP A 1 103 ? -53.529 14.701 -24.866 1.00 34.19 103 ASP A CA 1
ATOM 741 C C . ASP A 1 103 ? -54.747 14.040 -25.582 1.00 34.19 103 ASP A C 1
ATOM 743 O O . ASP A 1 103 ? -55.745 14.755 -25.736 1.00 34.19 103 ASP A O 1
ATOM 747 N N . PRO A 1 104 ? -54.786 12.759 -26.037 1.00 52.16 104 PRO A N 1
ATOM 748 C CA . PRO A 1 104 ? -54.070 11.607 -25.484 1.00 52.16 104 PRO A CA 1
ATOM 749 C C . PRO A 1 104 ? -53.602 10.519 -26.466 1.00 52.16 104 PRO A C 1
ATOM 751 O O . PRO A 1 104 ? -54.167 10.343 -27.541 1.00 52.16 104 PRO A O 1
ATOM 754 N N . THR A 1 105 ? -52.647 9.676 -26.052 1.00 30.59 105 THR A N 1
ATOM 755 C CA . THR A 1 105 ? -52.821 8.202 -26.102 1.00 30.59 105 THR A CA 1
ATOM 756 C C . THR A 1 105 ? -51.689 7.436 -25.410 1.00 30.59 105 THR A C 1
ATOM 758 O O . THR A 1 105 ? -50.520 7.526 -25.772 1.00 30.59 105 THR A O 1
ATOM 761 N N . ALA A 1 106 ? -52.079 6.605 -24.443 1.00 34.72 106 ALA A N 1
ATOM 762 C CA . ALA A 1 106 ? -51.258 5.608 -23.769 1.00 34.72 106 ALA A CA 1
ATOM 763 C C . ALA A 1 106 ? -51.343 4.245 -24.474 1.00 34.72 106 ALA A C 1
ATOM 765 O O . ALA A 1 106 ? -52.452 3.834 -24.810 1.00 34.72 106 ALA A O 1
ATOM 766 N N . VAL A 1 107 ? -50.226 3.504 -24.578 1.00 34.84 107 VAL A N 1
ATOM 767 C CA . VAL A 1 107 ? -50.209 2.023 -24.634 1.00 34.84 107 VAL A CA 1
ATOM 768 C C . VAL A 1 107 ? -48.890 1.456 -24.062 1.00 34.84 107 VAL A C 1
ATOM 770 O O . VAL A 1 107 ? -47.823 1.748 -24.590 1.00 34.84 107 VAL A O 1
ATOM 773 N N . GLY A 1 108 ? -49.010 0.591 -23.038 1.00 29.80 108 GLY A N 1
ATOM 774 C CA . GLY A 1 108 ? -48.158 -0.586 -22.737 1.00 29.80 108 GLY A CA 1
ATOM 775 C C . GLY A 1 108 ? -46.780 -0.334 -22.099 1.00 29.80 108 GLY A C 1
ATOM 776 O O . GLY A 1 108 ? -45.845 0.019 -22.801 1.00 29.80 108 GLY A O 1
ATOM 777 N N . ALA A 1 109 ? -46.594 -0.390 -20.775 1.00 34.56 109 ALA A N 1
ATOM 778 C CA . ALA A 1 109 ? -46.600 -1.549 -19.861 1.00 34.56 109 ALA A CA 1
ATOM 779 C C . ALA A 1 109 ? -45.344 -2.453 -19.928 1.00 34.56 109 ALA A C 1
ATOM 781 O O . ALA A 1 109 ? -45.160 -3.239 -20.851 1.00 34.56 109 ALA A O 1
ATOM 782 N N . ASP A 1 110 ? -44.545 -2.317 -18.863 1.00 33.25 110 ASP A N 1
ATOM 783 C CA . ASP A 1 110 ? -43.746 -3.317 -18.146 1.00 33.25 110 ASP A CA 1
ATOM 784 C C . ASP A 1 110 ? -42.758 -4.224 -18.892 1.00 33.25 110 ASP A C 1
ATOM 786 O O . ASP A 1 110 ? -43.057 -5.337 -19.316 1.00 33.25 110 ASP A O 1
ATOM 790 N N . ALA A 1 111 ? -41.489 -3.823 -18.804 1.00 33.53 111 ALA A N 1
ATOM 791 C CA . ALA A 1 111 ? -40.405 -4.746 -18.493 1.00 33.53 111 ALA A CA 1
ATOM 792 C C . ALA A 1 111 ? -39.481 -4.075 -17.468 1.00 33.53 111 ALA A C 1
ATOM 794 O O . ALA A 1 111 ? -38.477 -3.445 -17.806 1.00 33.53 111 ALA A O 1
ATOM 795 N N . ALA A 1 112 ? -39.856 -4.184 -16.192 1.00 34.62 112 ALA A N 1
ATOM 796 C CA . ALA A 1 112 ? -38.977 -3.902 -15.070 1.00 34.62 112 ALA A CA 1
ATOM 797 C C . ALA A 1 112 ? -37.824 -4.916 -15.079 1.00 34.62 112 ALA A C 1
ATOM 799 O O . ALA A 1 112 ? -37.855 -5.941 -14.402 1.00 34.62 112 ALA A O 1
ATOM 800 N N . THR A 1 113 ? -36.783 -4.626 -15.858 1.00 33.06 113 THR A N 1
ATOM 801 C CA . THR A 1 113 ? -35.466 -5.204 -15.619 1.00 33.06 113 THR A CA 1
ATOM 802 C C . THR A 1 113 ? -35.037 -4.690 -14.257 1.00 33.06 113 THR A C 1
ATOM 804 O O . THR A 1 113 ? -34.712 -3.512 -14.103 1.00 33.06 113 THR A O 1
ATOM 807 N N . SER A 1 114 ? -35.097 -5.564 -13.254 1.00 35.47 114 SER A N 1
ATOM 808 C CA . SER A 1 114 ? -34.490 -5.348 -11.948 1.00 35.47 114 SER A CA 1
ATOM 809 C C . SER A 1 114 ? -32.993 -5.132 -12.153 1.00 35.47 114 SER A C 1
ATOM 811 O O . SER A 1 114 ? -32.195 -6.064 -12.137 1.00 35.47 114 SER A O 1
ATOM 813 N N . GLY A 1 115 ? -32.610 -3.884 -12.413 1.00 33.12 115 GLY A N 1
ATOM 814 C CA . GLY A 1 115 ? -31.237 -3.451 -12.292 1.00 33.12 115 GLY A CA 1
ATOM 815 C C . GLY A 1 115 ? -30.876 -3.609 -10.828 1.00 33.12 115 GLY A C 1
ATOM 816 O O . GLY A 1 115 ? -31.416 -2.892 -9.988 1.00 33.12 115 GLY A O 1
ATOM 817 N N . THR A 1 116 ? -30.010 -4.576 -10.528 1.00 35.69 116 THR A N 1
ATOM 818 C CA . THR A 1 116 ? -29.264 -4.643 -9.272 1.00 35.69 116 THR A CA 1
ATOM 819 C C . THR A 1 116 ? -28.876 -3.223 -8.894 1.00 35.69 116 THR A C 1
ATOM 821 O O . THR A 1 116 ? -28.121 -2.574 -9.623 1.00 35.69 116 THR A O 1
ATOM 824 N N . ALA A 1 117 ? -29.470 -2.713 -7.813 1.00 37.12 117 ALA A N 1
ATOM 825 C CA . ALA A 1 117 ? -29.173 -1.384 -7.320 1.00 37.12 117 ALA A CA 1
ATOM 826 C C . ALA A 1 117 ? -27.656 -1.303 -7.144 1.00 37.12 117 ALA A C 1
ATOM 828 O O . ALA A 1 117 ? -27.074 -2.071 -6.375 1.00 37.12 117 ALA A O 1
ATOM 829 N N . ARG A 1 118 ? -27.015 -0.412 -7.909 1.00 45.34 118 ARG A N 1
ATOM 830 C CA . ARG A 1 118 ? -25.623 -0.027 -7.669 1.00 45.34 118 ARG A CA 1
ATOM 831 C C . ARG A 1 118 ? -25.525 0.275 -6.168 1.00 45.34 118 ARG A C 1
ATOM 833 O O . ARG A 1 118 ? -26.421 0.979 -5.687 1.00 45.34 118 ARG A O 1
ATOM 840 N N . PRO A 1 119 ? -24.539 -0.266 -5.426 1.00 51.34 119 PRO A N 1
ATOM 841 C CA . PRO A 1 119 ? -24.404 0.053 -4.010 1.00 51.34 119 PRO A CA 1
ATOM 842 C C . PRO A 1 119 ? -24.464 1.574 -3.878 1.00 51.34 119 PRO A C 1
ATOM 844 O O . PRO A 1 119 ? -23.794 2.284 -4.630 1.00 51.34 119 PRO A O 1
ATOM 847 N N . ALA A 1 120 ? -25.384 2.060 -3.043 1.00 62.62 120 ALA A N 1
ATOM 848 C CA . ALA A 1 120 ? -25.643 3.485 -2.9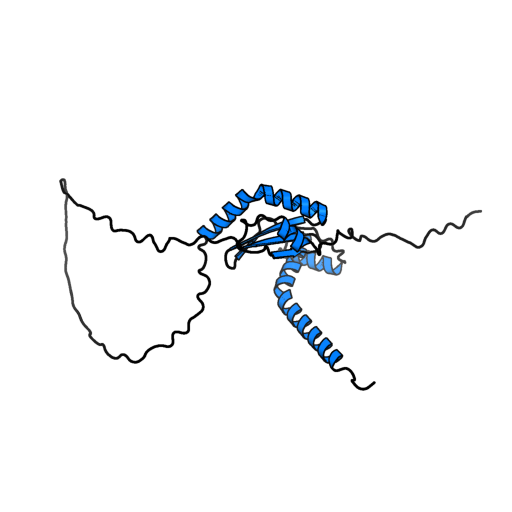14 1.00 62.62 120 ALA A CA 1
ATOM 849 C C . ALA A 1 120 ? -24.314 4.197 -2.641 1.00 62.62 120 ALA A C 1
ATOM 851 O O . ALA A 1 120 ? -23.605 3.834 -1.701 1.00 62.62 120 ALA A O 1
ATOM 852 N N . ASP A 1 121 ? -23.969 5.162 -3.494 1.00 77.25 121 ASP A N 1
ATOM 853 C CA . ASP A 1 121 ? -22.727 5.918 -3.374 1.00 77.25 121 ASP A CA 1
ATOM 854 C C . ASP A 1 121 ? -22.684 6.569 -1.984 1.00 77.25 121 ASP A C 1
ATOM 856 O O . ASP A 1 121 ? -23.582 7.329 -1.603 1.00 77.25 121 ASP A O 1
ATOM 860 N N . VAL A 1 122 ? -21.694 6.187 -1.176 1.00 83.94 122 VAL A N 1
ATOM 861 C CA . VAL A 1 122 ? -21.585 6.644 0.210 1.00 83.94 122 VAL A CA 1
ATOM 862 C C . VAL A 1 122 ? -21.220 8.126 0.174 1.00 83.94 122 VAL A C 1
ATOM 864 O O . VAL A 1 122 ? -20.161 8.467 -0.358 1.00 83.94 122 VAL A O 1
ATOM 867 N N . PRO A 1 123 ? -22.021 9.030 0.775 1.00 90.44 123 PRO A N 1
ATOM 868 C CA . PRO A 1 123 ? -21.714 10.453 0.744 1.00 90.44 123 PRO A CA 1
ATOM 869 C C . PRO A 1 123 ? -20.291 10.736 1.236 1.00 90.44 123 PRO A C 1
ATOM 871 O O . PRO A 1 123 ? -19.875 10.226 2.280 1.00 90.44 123 PRO A O 1
ATOM 874 N N . ARG A 1 124 ? -19.553 11.596 0.519 1.00 90.06 124 ARG A N 1
ATOM 875 C CA . ARG A 1 124 ? -18.147 11.923 0.827 1.00 90.06 124 ARG A CA 1
ATOM 876 C C . ARG A 1 124 ? -17.934 12.311 2.294 1.00 90.06 124 ARG A C 1
ATOM 878 O O . ARG A 1 124 ? -16.978 11.856 2.904 1.00 90.06 124 ARG A O 1
ATOM 885 N N . ALA A 1 125 ? -18.841 13.099 2.872 1.00 91.56 125 ALA A N 1
ATOM 886 C CA . ALA A 1 125 ? -18.764 13.496 4.279 1.00 91.56 125 ALA A CA 1
ATOM 887 C C . ALA A 1 125 ? -18.895 12.304 5.247 1.00 91.56 125 ALA A C 1
ATOM 889 O O . ALA A 1 125 ? -18.157 12.223 6.227 1.00 91.56 125 ALA A O 1
ATOM 890 N N . THR A 1 126 ? -19.787 11.352 4.952 1.00 91.88 126 THR A N 1
ATOM 891 C CA . THR A 1 126 ? -19.928 10.109 5.724 1.00 91.88 126 THR A CA 1
ATOM 892 C C . THR A 1 126 ? -18.647 9.290 5.650 1.00 91.88 126 THR A C 1
ATOM 894 O O . THR A 1 126 ? -18.133 8.853 6.676 1.00 91.88 126 THR A O 1
ATOM 897 N N . ARG A 1 127 ? -18.094 9.126 4.444 1.00 93.94 127 ARG A N 1
ATOM 898 C CA . ARG A 1 127 ? -16.831 8.418 4.223 1.00 93.94 127 ARG A CA 1
ATOM 899 C C . ARG A 1 127 ? -15.677 9.061 4.989 1.00 93.94 127 ARG A C 1
ATOM 901 O O . ARG A 1 127 ? -15.011 8.369 5.753 1.00 93.94 127 ARG A O 1
ATOM 908 N N . ASP A 1 128 ? -15.478 10.368 4.838 1.00 93.88 128 ASP A N 1
ATOM 909 C CA . ASP A 1 128 ? -14.418 11.109 5.529 1.00 93.88 128 ASP A CA 1
ATOM 910 C C . ASP A 1 128 ? -14.532 10.939 7.055 1.00 93.88 128 ASP A C 1
ATOM 912 O O . ASP A 1 128 ? -13.537 10.650 7.723 1.00 93.88 128 ASP A O 1
ATOM 916 N N . GLY A 1 129 ? -15.752 11.028 7.602 1.00 94.69 129 GLY A N 1
ATOM 917 C CA . GLY A 1 129 ? -16.021 10.835 9.028 1.00 94.69 129 GLY A CA 1
ATOM 918 C C . GLY A 1 129 ? -15.735 9.413 9.523 1.00 94.69 129 GLY A C 1
ATOM 919 O O . GLY A 1 129 ? -15.092 9.243 10.561 1.00 94.69 129 GLY A O 1
ATOM 920 N N . LEU A 1 130 ? -16.158 8.384 8.779 1.00 95.12 130 LEU A N 1
ATOM 921 C CA . LEU A 1 130 ? -15.889 6.979 9.119 1.00 95.12 130 LEU A CA 1
ATOM 922 C C . LEU A 1 130 ? -14.389 6.683 9.137 1.00 95.12 130 LEU A C 1
ATOM 924 O O . LEU A 1 130 ? -13.883 6.075 10.083 1.00 95.12 130 LEU A O 1
ATOM 928 N N . VAL A 1 131 ? -13.681 7.146 8.108 1.00 96.38 131 VAL A N 1
ATOM 929 C CA . VAL A 1 131 ? -12.244 6.932 7.923 1.00 96.38 131 VAL A CA 1
ATOM 930 C C . VAL A 1 131 ? -11.453 7.658 9.009 1.00 96.38 131 VAL A C 1
ATOM 932 O O . VAL A 1 131 ? -10.565 7.053 9.610 1.00 96.38 131 VAL A O 1
ATOM 935 N N . ALA A 1 132 ? -11.787 8.918 9.309 1.00 96.12 132 ALA A N 1
ATOM 936 C CA . ALA A 1 132 ? -11.142 9.687 10.373 1.00 96.12 132 ALA A CA 1
ATOM 937 C C . ALA A 1 132 ? -11.351 9.034 11.747 1.00 96.12 132 ALA A C 1
ATOM 939 O O . ALA A 1 132 ? -10.373 8.722 12.431 1.00 96.12 132 ALA A O 1
ATOM 940 N N . ARG A 1 133 ? -12.608 8.717 12.100 1.00 96.00 133 ARG A N 1
ATOM 941 C CA . ARG A 1 133 ? -12.951 8.044 13.363 1.00 96.00 133 ARG A CA 1
ATOM 942 C C . ARG A 1 133 ? -12.182 6.739 13.517 1.00 96.00 133 ARG A C 1
ATOM 944 O O . ARG A 1 133 ? -11.561 6.515 14.554 1.00 96.00 133 ARG A O 1
ATOM 951 N N . PHE A 1 134 ? -12.210 5.874 12.501 1.00 96.69 134 PHE A N 1
ATOM 952 C CA . PHE A 1 134 ? -11.495 4.600 12.544 1.00 96.69 134 PHE A CA 1
ATOM 953 C C . PHE A 1 134 ? -9.993 4.821 12.705 1.00 96.69 134 PHE A C 1
ATOM 955 O O . PHE A 1 134 ? -9.365 4.218 13.575 1.00 96.69 134 PHE A O 1
ATOM 962 N N . ARG A 1 135 ? -9.404 5.707 11.892 1.00 96.06 135 ARG A N 1
ATOM 963 C CA . ARG A 1 135 ? -7.962 5.966 11.899 1.00 96.06 135 ARG A CA 1
ATOM 964 C C . ARG A 1 135 ? -7.477 6.406 13.274 1.00 96.06 135 ARG A C 1
ATOM 966 O O . ARG A 1 135 ? -6.420 5.933 13.693 1.00 96.06 135 ARG A O 1
ATOM 973 N N . GLU A 1 136 ? -8.215 7.288 13.936 1.00 96.75 136 GLU A N 1
ATOM 974 C CA . GLU A 1 136 ? -7.868 7.840 15.246 1.00 96.75 136 GLU A CA 1
ATOM 975 C C . GLU A 1 136 ? -8.061 6.817 16.365 1.00 96.75 136 GLU A C 1
ATOM 977 O O . GLU A 1 136 ? -7.114 6.523 17.095 1.00 96.75 136 GLU A O 1
ATOM 982 N N . THR A 1 137 ? -9.250 6.220 16.454 1.00 96.81 137 THR A N 1
ATOM 983 C CA . THR A 1 137 ? -9.617 5.304 17.549 1.00 96.81 137 THR A CA 1
ATOM 984 C C . THR A 1 137 ? -8.800 4.012 17.554 1.00 96.81 137 THR A C 1
ATOM 986 O O . THR A 1 137 ? -8.452 3.508 18.618 1.00 96.81 137 THR A O 1
ATOM 989 N N . THR A 1 138 ? -8.417 3.497 16.382 1.00 96.81 138 THR A N 1
ATOM 990 C CA . THR A 1 138 ? -7.667 2.230 16.267 1.00 96.81 138 THR A CA 1
ATOM 991 C C . THR A 1 138 ? -6.150 2.403 16.251 1.00 96.81 138 THR A C 1
ATOM 993 O O . THR A 1 138 ? -5.419 1.410 16.256 1.00 96.81 138 THR A O 1
ATOM 996 N N . ARG A 1 139 ? -5.637 3.642 16.215 1.00 96.25 139 ARG A N 1
ATOM 997 C CA . ARG A 1 139 ? -4.202 3.910 16.020 1.00 96.25 139 ARG A CA 1
ATOM 998 C C . ARG A 1 139 ? -3.292 3.143 16.994 1.00 96.25 139 ARG A C 1
ATOM 1000 O O . ARG A 1 139 ? -2.355 2.523 16.491 1.00 96.25 139 ARG A O 1
ATOM 1007 N N . PRO A 1 140 ? -3.521 3.140 18.324 1.00 96.75 140 PRO A N 1
ATOM 1008 C CA . PRO A 1 140 ? -2.617 2.461 19.256 1.00 96.75 140 PRO A CA 1
ATOM 1009 C C . PRO A 1 140 ? -2.546 0.951 19.006 1.00 96.75 140 PRO A C 1
ATOM 1011 O O . PRO A 1 140 ? -1.458 0.393 18.885 1.00 96.75 140 PRO A O 1
ATOM 1014 N N . ALA A 1 141 ? -3.702 0.309 18.832 1.00 96.56 141 ALA A N 1
ATOM 1015 C CA . ALA A 1 141 ? -3.789 -1.122 18.563 1.00 96.56 141 ALA A CA 1
ATOM 1016 C C . ALA A 1 141 ? -3.169 -1.492 17.205 1.00 96.56 141 ALA A C 1
ATOM 1018 O O . ALA A 1 141 ? -2.404 -2.449 17.119 1.00 96.56 141 ALA A O 1
ATOM 1019 N N . ARG A 1 142 ? -3.408 -0.697 16.150 1.00 96.81 142 ARG A N 1
ATOM 1020 C CA . ARG A 1 142 ? -2.767 -0.902 14.837 1.00 96.81 142 ARG A CA 1
ATOM 1021 C C . ARG A 1 142 ? -1.248 -0.790 14.911 1.00 96.81 142 ARG A C 1
ATOM 1023 O O . ARG A 1 142 ? -0.555 -1.575 14.273 1.00 96.81 142 ARG A O 1
ATOM 1030 N N . MET A 1 143 ? -0.724 0.161 15.687 1.00 96.06 143 MET A N 1
ATOM 1031 C CA . MET A 1 143 ? 0.721 0.299 15.900 1.00 96.06 143 MET A CA 1
ATOM 1032 C C . MET A 1 143 ? 1.304 -0.905 16.644 1.00 96.06 143 MET A C 1
ATOM 1034 O O . MET A 1 143 ? 2.368 -1.386 16.264 1.00 96.06 143 MET A O 1
ATOM 1038 N N . GLN A 1 144 ? 0.604 -1.416 17.658 1.00 97.44 144 GLN A N 1
ATOM 1039 C CA . GLN A 1 144 ? 1.029 -2.611 18.381 1.00 97.44 144 GLN A CA 1
ATOM 1040 C C . GLN A 1 144 ? 1.054 -3.844 17.466 1.00 97.44 144 GLN A C 1
ATOM 1042 O O . GLN A 1 144 ? 2.084 -4.507 17.365 1.00 97.44 144 GLN A O 1
ATOM 1047 N N . ILE A 1 145 ? -0.040 -4.113 16.746 1.00 97.31 145 ILE A N 1
ATOM 1048 C CA . ILE A 1 145 ? -0.126 -5.242 15.806 1.00 97.31 145 ILE A CA 1
ATOM 1049 C C . ILE A 1 145 ? 0.959 -5.124 14.729 1.00 97.31 145 ILE A C 1
ATOM 1051 O O . ILE A 1 145 ? 1.620 -6.110 14.416 1.00 97.31 145 ILE A O 1
ATOM 1055 N N . ALA A 1 146 ? 1.188 -3.919 14.198 1.00 96.38 146 ALA A N 1
ATOM 1056 C CA . ALA A 1 146 ? 2.240 -3.671 13.218 1.00 96.38 146 ALA A CA 1
ATOM 1057 C C . ALA A 1 146 ? 3.639 -3.984 13.763 1.00 96.38 146 ALA A C 1
ATOM 1059 O O . ALA A 1 146 ? 4.428 -4.614 13.066 1.00 96.38 146 ALA A O 1
ATOM 1060 N N . ALA A 1 147 ? 3.946 -3.583 14.999 1.00 96.50 147 ALA A N 1
ATOM 1061 C CA . ALA A 1 147 ? 5.237 -3.867 15.621 1.00 96.50 147 ALA A CA 1
ATOM 1062 C C . ALA A 1 147 ? 5.447 -5.373 15.847 1.00 96.50 147 ALA A C 1
ATOM 1064 O O . ALA A 1 147 ? 6.528 -5.896 15.582 1.00 96.50 147 ALA A O 1
ATOM 1065 N N . GLU A 1 148 ? 4.408 -6.084 16.289 1.00 97.75 148 GLU A N 1
ATOM 1066 C CA . GLU A 1 148 ? 4.453 -7.536 16.477 1.00 97.75 148 GLU A CA 1
ATOM 1067 C C . GLU A 1 148 ? 4.627 -8.280 15.145 1.00 97.75 148 GLU A C 1
ATOM 1069 O O . GLU A 1 148 ? 5.474 -9.169 15.034 1.00 97.75 148 GLU A O 1
ATOM 1074 N N . ALA A 1 149 ? 3.885 -7.874 14.112 1.00 96.62 149 ALA A N 1
ATOM 1075 C CA . ALA A 1 149 ? 4.015 -8.413 12.763 1.00 96.62 149 ALA A CA 1
ATOM 1076 C C . ALA A 1 149 ? 5.400 -8.126 12.172 1.00 96.62 149 ALA A C 1
ATOM 1078 O O . ALA A 1 149 ? 6.020 -9.019 11.602 1.00 96.62 149 ALA A O 1
ATOM 1079 N N . GLN A 1 150 ? 5.924 -6.912 12.348 1.00 94.31 150 GLN A N 1
ATOM 1080 C CA . GLN A 1 150 ? 7.257 -6.553 11.872 1.00 94.31 150 GLN A CA 1
ATOM 1081 C C . GLN A 1 150 ? 8.345 -7.360 12.579 1.00 94.31 150 GLN A C 1
ATOM 1083 O O . GLN A 1 150 ? 9.294 -7.800 11.934 1.00 94.31 150 GLN A O 1
ATOM 1088 N N . HIS A 1 151 ? 8.200 -7.610 13.880 1.00 95.31 151 HIS A N 1
ATOM 1089 C CA . HIS A 1 151 ? 9.114 -8.480 14.611 1.00 95.31 151 HIS A CA 1
ATOM 1090 C C . HIS A 1 151 ? 9.067 -9.928 14.099 1.00 95.31 151 HIS A C 1
ATOM 1092 O O . HIS A 1 151 ? 10.109 -10.564 13.960 1.00 95.31 151 HIS A O 1
ATOM 1098 N N . ARG A 1 152 ? 7.869 -10.438 13.787 1.00 96.50 152 ARG A N 1
ATOM 1099 C CA . ARG A 1 152 ? 7.656 -11.814 13.317 1.00 96.50 152 ARG A CA 1
ATOM 1100 C C . ARG A 1 152 ? 8.106 -12.037 11.872 1.00 96.50 152 ARG A C 1
ATOM 1102 O O . ARG A 1 152 ? 8.772 -13.025 11.589 1.00 96.50 152 ARG A O 1
ATOM 1109 N N . TYR A 1 153 ? 7.732 -11.132 10.973 1.00 95.50 153 TYR A N 1
ATOM 1110 C CA . TYR A 1 153 ? 7.851 -11.299 9.521 1.00 95.50 153 TYR A CA 1
ATOM 1111 C C . TYR A 1 153 ? 8.974 -10.475 8.894 1.00 95.50 153 TYR A C 1
ATOM 1113 O O . TYR A 1 153 ? 9.242 -10.613 7.701 1.00 95.50 153 TYR A O 1
ATOM 1121 N N . GLY A 1 154 ? 9.593 -9.571 9.657 1.00 91.69 154 GLY A N 1
ATOM 1122 C CA . GLY A 1 154 ? 10.629 -8.656 9.172 1.00 91.69 154 GLY A CA 1
ATOM 1123 C C . GLY A 1 154 ? 10.147 -7.635 8.132 1.00 91.69 154 GLY A C 1
ATOM 1124 O O . GLY A 1 154 ? 10.968 -6.923 7.561 1.00 91.69 154 GLY A O 1
ATOM 1125 N N . ARG A 1 155 ? 8.833 -7.552 7.888 1.00 92.56 155 ARG A N 1
ATOM 1126 C CA . ARG A 1 155 ? 8.195 -6.645 6.923 1.00 92.56 155 ARG A CA 1
ATOM 1127 C C . ARG A 1 155 ? 7.517 -5.496 7.644 1.00 92.56 155 ARG A C 1
ATOM 1129 O O . ARG A 1 155 ? 6.969 -5.672 8.731 1.00 92.56 155 ARG A O 1
ATOM 1136 N N . THR A 1 156 ? 7.537 -4.318 7.039 1.00 93.25 156 THR A N 1
ATOM 1137 C CA . THR A 1 156 ? 6.800 -3.176 7.590 1.00 93.25 156 THR A CA 1
ATOM 1138 C C . THR A 1 156 ? 5.311 -3.353 7.303 1.00 93.25 156 THR A C 1
ATOM 1140 O O . THR A 1 156 ? 4.945 -3.903 6.270 1.00 93.25 156 THR A O 1
ATOM 1143 N N . VAL A 1 157 ? 4.441 -2.899 8.205 1.00 95.88 157 VAL A N 1
ATOM 1144 C CA . VAL A 1 157 ? 2.990 -3.011 8.013 1.00 95.88 157 VAL A CA 1
ATOM 1145 C C . VAL A 1 157 ? 2.391 -1.669 7.629 1.00 95.88 157 VAL A C 1
ATOM 1147 O O . VAL A 1 157 ? 2.562 -0.678 8.345 1.00 95.88 157 VAL A O 1
ATOM 1150 N N . SER A 1 158 ? 1.617 -1.669 6.548 1.00 96.31 158 SER A N 1
ATOM 1151 C CA . SER A 1 158 ? 0.771 -0.551 6.159 1.00 96.31 158 SER A CA 1
ATOM 1152 C C . SER A 1 158 ? -0.700 -0.858 6.337 1.00 96.31 158 SER A C 1
ATOM 1154 O O . SER A 1 158 ? -1.163 -1.978 6.142 1.00 96.31 158 SER A O 1
ATOM 1156 N N . TRP A 1 159 ? -1.449 0.177 6.701 1.00 97.06 159 TRP A N 1
ATOM 1157 C CA . TRP A 1 159 ? -2.866 0.065 7.007 1.00 97.06 159 TRP A CA 1
ATOM 1158 C C . TRP A 1 159 ? -3.696 0.863 6.022 1.00 97.06 159 TRP A C 1
ATOM 1160 O O . TRP A 1 159 ? -3.392 2.027 5.753 1.00 97.06 159 TRP A O 1
ATOM 1170 N N . GLY A 1 160 ? -4.792 0.271 5.577 1.00 96.50 160 GLY A N 1
ATOM 1171 C CA . GLY A 1 160 ? -5.821 0.942 4.810 1.00 96.50 160 GLY A CA 1
ATOM 1172 C C . GLY A 1 160 ? -7.209 0.442 5.156 1.00 96.50 160 GLY A C 1
ATOM 1173 O O . GLY A 1 160 ? -7.399 -0.526 5.892 1.00 96.50 160 GLY A O 1
ATOM 1174 N N . VAL A 1 161 ? -8.188 1.140 4.606 1.00 97.38 161 VAL A N 1
ATOM 1175 C CA . VAL A 1 161 ? -9.601 0.806 4.720 1.00 97.38 161 VAL A CA 1
ATOM 1176 C C . VAL A 1 161 ? -10.282 0.932 3.370 1.00 97.38 161 VAL A C 1
ATOM 1178 O O . VAL A 1 161 ? -9.833 1.696 2.513 1.00 97.38 161 VAL A O 1
ATOM 1181 N N . ARG A 1 162 ? -11.382 0.206 3.193 1.00 96.69 162 ARG A N 1
ATOM 1182 C CA . ARG A 1 162 ? -12.293 0.364 2.061 1.00 96.69 162 ARG A CA 1
ATOM 1183 C C . ARG A 1 162 ? -13.645 0.887 2.542 1.00 96.69 162 ARG A C 1
ATOM 1185 O O . ARG A 1 162 ? -14.171 0.403 3.543 1.00 96.69 162 ARG A O 1
ATOM 1192 N N . VAL A 1 163 ? -14.193 1.869 1.830 1.00 94.75 163 VAL A N 1
ATOM 1193 C CA . VAL A 1 163 ? -15.562 2.373 2.017 1.00 94.75 163 VAL A CA 1
ATOM 1194 C C . VAL A 1 163 ? -16.235 2.388 0.649 1.00 94.75 163 VAL A C 1
ATOM 1196 O O . VAL A 1 163 ? -15.853 3.180 -0.211 1.00 94.75 163 VAL A O 1
ATOM 1199 N N . GLY A 1 164 ? -17.198 1.489 0.429 1.00 88.00 164 GLY A N 1
ATOM 1200 C CA . GLY A 1 164 ? -17.724 1.232 -0.915 1.00 88.00 164 GLY A CA 1
ATOM 1201 C C . GLY A 1 164 ? -16.622 0.693 -1.832 1.00 88.00 164 GLY A C 1
ATOM 1202 O O . GLY A 1 164 ? -15.953 -0.281 -1.480 1.00 88.00 164 GLY A O 1
ATOM 1203 N N . ASP A 1 165 ? -16.397 1.363 -2.961 1.00 84.75 165 ASP A N 1
ATOM 1204 C CA . ASP A 1 165 ? -15.363 0.999 -3.941 1.00 84.75 165 ASP A CA 1
ATOM 1205 C C . ASP A 1 165 ? -14.022 1.715 -3.707 1.00 84.75 165 ASP A C 1
ATOM 1207 O O . ASP A 1 165 ? -13.032 1.446 -4.389 1.00 84.75 165 ASP A O 1
ATOM 1211 N N . GLU A 1 166 ? -13.951 2.630 -2.737 1.00 90.50 166 GLU A N 1
ATOM 1212 C CA . GLU A 1 166 ? -12.766 3.459 -2.534 1.00 90.50 166 GLU A CA 1
ATOM 1213 C C . GLU A 1 166 ? -11.844 2.890 -1.453 1.00 90.50 166 GLU A C 1
ATOM 1215 O O . GLU A 1 166 ? -12.240 2.700 -0.299 1.00 90.50 166 GLU A O 1
ATOM 1220 N N . ARG A 1 167 ? -10.581 2.663 -1.828 1.00 94.25 167 ARG A N 1
ATOM 1221 C CA . ARG A 1 167 ? -9.494 2.275 -0.924 1.00 94.25 167 ARG A CA 1
ATOM 1222 C C . ARG A 1 167 ? -8.746 3.514 -0.442 1.00 94.25 167 ARG A C 1
ATOM 1224 O O . ARG A 1 167 ? -8.225 4.283 -1.245 1.00 94.25 167 ARG A O 1
ATOM 1231 N N . ILE A 1 168 ? -8.634 3.665 0.874 1.00 95.25 168 ILE A N 1
ATOM 1232 C CA . ILE A 1 168 ? -7.951 4.786 1.523 1.00 95.25 168 ILE A CA 1
ATOM 1233 C C . ILE A 1 168 ? -6.865 4.238 2.441 1.00 95.25 168 ILE A C 1
ATOM 1235 O O . ILE A 1 168 ? -7.134 3.498 3.385 1.00 95.25 168 ILE A O 1
ATOM 1239 N N . MET A 1 169 ? -5.625 4.623 2.170 1.00 95.62 169 MET A N 1
ATOM 1240 C CA . MET A 1 169 ? -4.454 4.179 2.918 1.00 95.62 169 MET A CA 1
ATOM 1241 C C . MET A 1 169 ? -4.060 5.210 3.981 1.00 95.62 169 MET A C 1
ATOM 1243 O O . MET A 1 169 ? -4.104 6.419 3.758 1.00 95.62 169 MET A O 1
ATOM 1247 N N . PHE A 1 170 ? -3.668 4.734 5.161 1.00 92.25 170 PHE A N 1
ATOM 1248 C CA . PHE A 1 170 ? -3.230 5.574 6.281 1.00 92.25 170 PHE A CA 1
ATOM 1249 C C . PHE A 1 170 ? -1.723 5.763 6.328 1.00 92.25 170 PHE A C 1
ATOM 1251 O O . PHE A 1 170 ? -1.248 6.811 6.775 1.00 92.25 170 PHE A O 1
ATOM 1258 N N . THR A 1 171 ? -1.002 4.715 5.942 1.00 84.88 171 THR A N 1
ATOM 1259 C CA . THR A 1 171 ? 0.453 4.637 5.884 1.00 84.88 171 THR A CA 1
ATOM 1260 C C . THR A 1 171 ? 0.834 3.911 4.603 1.00 84.88 171 THR A C 1
ATOM 1262 O O . THR A 1 171 ? 0.121 3.008 4.171 1.00 84.88 171 THR A O 1
ATOM 1265 N N . HIS A 1 172 ? 1.949 4.328 4.016 1.00 75.56 172 HIS A N 1
ATOM 1266 C CA . HIS A 1 172 ? 2.598 3.649 2.905 1.00 75.56 172 HIS A CA 1
ATOM 1267 C C . HIS A 1 172 ? 4.083 3.565 3.214 1.00 75.56 172 HIS A C 1
ATOM 1269 O O . HIS A 1 172 ? 4.659 4.536 3.722 1.00 75.56 172 HIS A O 1
ATOM 1275 N N . VAL A 1 173 ? 4.708 2.447 2.872 1.00 79.19 173 VAL A N 1
ATOM 1276 C CA . VAL A 1 173 ? 6.158 2.322 2.919 1.00 79.19 173 VAL A CA 1
ATOM 1277 C C . VAL A 1 173 ? 6.729 2.798 1.591 1.00 79.19 173 VAL A C 1
ATOM 1279 O O . VAL A 1 173 ? 6.400 2.295 0.524 1.00 79.19 173 VAL A O 1
ATOM 1282 N N . ALA A 1 174 ? 7.616 3.785 1.650 1.00 70.69 174 ALA A N 1
ATOM 1283 C CA . ALA A 1 174 ? 8.483 4.116 0.529 1.00 70.69 174 ALA A CA 1
ATOM 1284 C C . ALA A 1 174 ? 9.845 3.463 0.782 1.00 70.69 174 ALA A C 1
ATOM 1286 O O . ALA A 1 174 ? 10.705 4.044 1.446 1.00 70.69 174 ALA A O 1
ATOM 1287 N N . ALA A 1 175 ? 10.031 2.235 0.296 1.00 69.06 175 ALA A N 1
ATOM 1288 C CA . ALA A 1 175 ? 11.308 1.540 0.405 1.00 69.06 175 ALA A CA 1
ATOM 1289 C C . ALA A 1 175 ? 12.253 1.967 -0.739 1.00 69.06 175 ALA A C 1
ATOM 1291 O O . ALA A 1 175 ? 11.842 2.009 -1.903 1.00 69.06 175 ALA A O 1
ATOM 1292 N N . PRO A 1 176 ? 13.525 2.300 -0.455 1.00 65.94 176 PRO A N 1
ATOM 1293 C CA . PRO A 1 176 ? 14.485 2.626 -1.500 1.00 65.94 176 PRO A CA 1
ATOM 1294 C C . PRO A 1 176 ? 14.857 1.372 -2.301 1.00 65.94 176 PRO A C 1
ATOM 1296 O O . PRO A 1 176 ? 15.397 0.412 -1.757 1.00 65.94 176 PRO A O 1
ATOM 1299 N N . VAL A 1 177 ? 14.655 1.408 -3.619 1.00 67.31 177 VAL A N 1
ATOM 1300 C CA . VAL A 1 177 ? 15.115 0.348 -4.528 1.00 67.31 177 VAL A CA 1
ATOM 1301 C C . VAL A 1 177 ? 16.448 0.760 -5.152 1.00 67.31 177 VAL A C 1
ATOM 1303 O O . VAL A 1 177 ? 16.520 1.701 -5.944 1.00 67.31 177 VAL A O 1
ATOM 1306 N N . MET A 1 178 ? 17.534 0.064 -4.804 1.00 70.56 178 MET A N 1
ATOM 1307 C CA . MET A 1 178 ? 18.867 0.360 -5.341 1.00 70.56 178 MET A CA 1
ATOM 1308 C C . MET A 1 178 ? 19.150 -0.411 -6.626 1.00 70.56 178 MET A C 1
ATOM 1310 O O . MET A 1 178 ? 19.527 -1.579 -6.601 1.00 70.56 178 MET A O 1
ATOM 1314 N N . THR A 1 179 ? 19.027 0.277 -7.765 1.00 73.00 179 THR A N 1
ATOM 1315 C CA . THR A 1 179 ? 19.338 -0.290 -9.085 1.00 73.00 179 THR A CA 1
ATOM 1316 C C . THR A 1 179 ? 20.718 0.157 -9.563 1.00 73.00 179 THR A C 1
ATOM 1318 O O . THR A 1 179 ? 21.020 1.350 -9.626 1.00 73.00 179 THR A O 1
ATOM 1321 N N . ARG A 1 180 ? 21.571 -0.795 -9.960 1.00 81.81 180 ARG A N 1
ATOM 1322 C CA . ARG A 1 180 ? 22.841 -0.489 -10.638 1.00 81.81 180 ARG A CA 1
ATOM 1323 C C . ARG A 1 180 ? 22.588 -0.193 -12.118 1.00 81.81 180 ARG A C 1
ATOM 1325 O O . ARG A 1 180 ? 22.586 -1.104 -12.937 1.00 81.81 180 ARG A O 1
ATOM 1332 N N . LEU A 1 181 ? 22.408 1.081 -12.455 1.00 86.56 181 LEU A N 1
ATOM 1333 C CA . LEU A 1 181 ? 22.245 1.539 -13.840 1.00 86.56 181 LEU A CA 1
ATOM 1334 C C . LEU A 1 181 ? 23.602 1.720 -14.532 1.00 86.56 181 LEU A C 1
ATOM 1336 O O . LEU A 1 181 ? 24.535 2.268 -13.930 1.00 86.56 181 LEU A O 1
ATOM 1340 N N . ARG A 1 182 ? 23.726 1.300 -15.797 1.00 88.56 182 ARG A N 1
ATOM 1341 C CA . ARG A 1 182 ? 24.923 1.565 -16.609 1.00 88.56 182 ARG A CA 1
ATOM 1342 C C . ARG A 1 182 ? 24.825 2.971 -17.212 1.00 88.56 182 ARG A C 1
ATOM 1344 O O . ARG A 1 182 ? 23.927 3.756 -16.916 1.00 88.56 182 ARG A O 1
ATOM 1351 N N . GLN A 1 183 ? 25.852 3.361 -17.961 1.00 91.69 183 GLN A N 1
ATOM 1352 C CA . GLN A 1 183 ? 25.933 4.715 -18.505 1.00 91.69 183 GLN A CA 1
ATOM 1353 C C . GLN A 1 183 ? 24.778 5.055 -19.468 1.00 91.69 183 GLN A C 1
ATOM 1355 O O . GLN A 1 183 ? 24.265 6.166 -19.343 1.00 91.69 183 GLN A O 1
ATOM 1360 N N . PRO A 1 184 ? 24.342 4.165 -20.385 1.00 92.12 184 PRO A N 1
ATOM 1361 C CA . PRO A 1 184 ? 23.232 4.473 -21.287 1.00 92.12 184 PRO A CA 1
ATOM 1362 C C . PRO A 1 184 ? 21.927 4.785 -20.549 1.00 92.12 184 PRO A C 1
ATOM 1364 O O . PRO A 1 184 ? 21.282 5.782 -20.854 1.00 92.12 184 PRO A O 1
ATOM 1367 N N . GLU A 1 185 ? 21.577 4.009 -19.525 1.00 90.81 185 GLU A N 1
ATOM 1368 C CA . GLU A 1 185 ? 20.354 4.222 -18.747 1.00 90.81 185 GLU A CA 1
ATOM 1369 C C . GLU A 1 185 ? 20.445 5.518 -17.932 1.00 90.81 185 GLU A C 1
ATOM 1371 O O . GLU A 1 185 ? 19.474 6.266 -17.847 1.00 90.81 185 GLU A O 1
ATOM 1376 N N . ARG A 1 186 ? 21.629 5.849 -17.393 1.00 92.12 186 ARG A N 1
ATOM 1377 C CA . ARG A 1 186 ? 21.834 7.135 -16.705 1.00 92.12 186 ARG A CA 1
ATOM 1378 C C . ARG A 1 186 ? 21.651 8.340 -17.633 1.00 92.12 186 ARG A C 1
ATOM 1380 O O . ARG A 1 186 ? 21.091 9.329 -17.181 1.00 92.12 186 ARG A O 1
ATOM 1387 N N . LYS A 1 187 ? 22.044 8.249 -18.911 1.00 94.62 187 LYS A N 1
ATOM 1388 C CA . LYS A 1 187 ? 21.822 9.326 -19.899 1.00 94.62 187 LYS A CA 1
ATOM 1389 C C . LYS A 1 187 ? 20.336 9.586 -20.163 1.00 94.62 187 LYS A C 1
ATOM 1391 O O . LYS A 1 187 ? 19.944 10.733 -20.358 1.00 94.62 187 LYS A O 1
ATOM 1396 N N . VAL A 1 188 ? 19.505 8.542 -20.146 1.00 93.50 188 VAL A N 1
ATOM 1397 C CA . VAL A 1 188 ? 18.044 8.695 -20.258 1.00 93.50 188 VAL A CA 1
ATOM 1398 C C . VAL A 1 188 ? 17.502 9.477 -19.062 1.00 93.50 188 VAL A C 1
ATOM 1400 O O . VAL A 1 188 ? 16.740 10.422 -19.244 1.00 93.50 188 VAL A O 1
ATOM 1403 N N . LEU A 1 189 ? 17.940 9.136 -17.846 1.00 93.31 189 LEU A N 1
ATOM 1404 C CA . LEU A 1 189 ? 17.532 9.869 -16.644 1.00 93.31 189 LEU A CA 1
ATOM 1405 C C . LEU A 1 189 ? 18.007 11.326 -16.661 1.00 93.31 189 LEU A C 1
ATOM 1407 O O . LEU A 1 189 ? 17.245 12.201 -16.268 1.00 93.31 189 LEU A O 1
ATOM 1411 N N . ASP A 1 190 ? 19.228 11.585 -17.134 1.00 95.56 190 ASP A N 1
ATOM 1412 C CA . ASP A 1 190 ? 19.753 12.947 -17.295 1.00 95.56 190 ASP A CA 1
ATOM 1413 C C . ASP A 1 190 ? 18.885 13.770 -18.244 1.00 95.56 190 ASP A C 1
ATOM 1415 O O . ASP A 1 190 ? 18.500 14.882 -17.912 1.00 95.56 190 ASP A O 1
ATOM 1419 N N . THR A 1 191 ? 18.459 13.173 -19.358 1.00 96.44 191 THR A N 1
ATOM 1420 C CA . THR A 1 191 ? 17.588 13.838 -20.336 1.00 96.44 191 THR A CA 1
ATOM 1421 C C . THR A 1 191 ? 16.241 14.239 -19.723 1.00 96.44 191 THR A C 1
ATOM 1423 O O . THR A 1 191 ? 15.731 15.318 -20.007 1.00 96.44 191 THR A O 1
ATOM 1426 N N . LEU A 1 192 ? 15.661 13.400 -18.854 1.00 92.94 192 LEU A N 1
ATOM 1427 C CA . LEU A 1 192 ? 14.409 13.717 -18.151 1.00 92.94 192 LEU A CA 1
ATOM 1428 C C . LEU A 1 192 ? 14.573 14.867 -17.149 1.00 92.94 192 LEU A C 1
ATOM 1430 O O . LEU A 1 192 ? 13.653 15.668 -16.975 1.00 92.94 192 LEU A O 1
ATOM 1434 N N . VAL A 1 193 ? 15.727 14.948 -16.488 1.00 94.56 193 VAL A N 1
ATOM 1435 C CA . VAL A 1 193 ? 16.043 16.052 -15.575 1.00 94.56 193 VAL A CA 1
ATOM 1436 C C . VAL A 1 193 ? 16.280 17.341 -16.362 1.00 94.56 193 VAL A C 1
ATOM 1438 O O . VAL A 1 193 ? 15.677 18.362 -16.041 1.00 94.56 193 VAL A O 1
ATOM 1441 N N . ASP A 1 194 ? 17.077 17.283 -17.430 1.00 95.00 194 ASP A N 1
ATOM 1442 C CA . ASP A 1 194 ? 17.398 18.434 -18.282 1.00 95.00 194 ASP A CA 1
ATOM 1443 C C . ASP A 1 194 ? 16.149 19.005 -18.976 1.00 95.00 194 ASP A C 1
ATOM 1445 O O . ASP A 1 194 ? 16.012 20.218 -19.121 1.00 95.00 194 ASP A O 1
ATOM 1449 N N . ALA A 1 195 ? 15.197 18.144 -19.349 1.00 94.56 195 ALA A N 1
ATOM 1450 C CA . ALA A 1 195 ? 13.905 18.542 -19.907 1.00 94.56 195 ALA A CA 1
ATOM 1451 C C . ALA A 1 195 ? 12.913 19.094 -18.860 1.00 94.56 195 ALA A C 1
ATOM 1453 O O . ALA A 1 195 ? 11.800 19.479 -19.218 1.00 94.56 195 ALA A O 1
ATOM 1454 N N . GLY A 1 196 ? 13.271 19.108 -17.571 1.00 90.56 196 GLY A N 1
ATOM 1455 C CA . GLY A 1 196 ? 12.415 19.592 -16.484 1.00 90.56 196 GLY A CA 1
ATOM 1456 C C . GLY A 1 196 ? 11.269 18.651 -16.097 1.00 90.56 196 GLY A C 1
ATOM 1457 O O . GLY A 1 196 ? 10.410 19.033 -15.304 1.00 90.56 196 GLY A O 1
ATOM 1458 N N . VAL A 1 197 ? 11.248 17.417 -16.614 1.00 92.38 197 VAL A N 1
ATOM 1459 C CA . VAL A 1 197 ? 10.232 16.401 -16.274 1.00 92.38 197 VAL A CA 1
ATOM 1460 C C . VAL A 1 197 ? 10.406 15.913 -14.832 1.00 92.38 197 VAL A C 1
ATOM 1462 O O . VAL A 1 197 ? 9.433 15.541 -14.177 1.00 92.38 197 VAL A O 1
ATOM 1465 N N . ALA A 1 198 ? 11.639 15.929 -14.319 1.00 93.81 198 ALA A N 1
ATOM 1466 C CA . ALA A 1 198 ? 11.975 15.462 -12.980 1.00 93.81 198 ALA A CA 1
ATOM 1467 C C . ALA A 1 198 ? 12.974 16.385 -12.271 1.00 93.81 198 ALA A C 1
ATOM 1469 O O . ALA A 1 198 ? 13.851 16.976 -12.895 1.00 93.81 198 ALA A O 1
ATOM 1470 N N . ARG A 1 199 ? 12.895 16.454 -10.935 1.00 92.62 199 ARG A N 1
ATOM 1471 C CA . ARG A 1 199 ? 13.766 17.327 -10.117 1.00 92.62 199 ARG A CA 1
ATOM 1472 C C . ARG A 1 199 ? 15.122 16.704 -9.781 1.00 92.62 199 ARG A C 1
ATOM 1474 O O . ARG A 1 199 ? 16.010 17.375 -9.268 1.00 92.62 199 ARG A O 1
ATOM 1481 N N . SER A 1 200 ? 15.264 15.396 -9.984 1.00 93.12 200 SER A N 1
ATOM 1482 C CA . SER A 1 200 ? 16.491 14.636 -9.733 1.00 93.12 200 SER A CA 1
ATOM 1483 C C . SER A 1 200 ? 16.472 13.317 -10.505 1.00 93.12 200 SER A C 1
ATOM 1485 O O . SER A 1 200 ? 15.410 12.866 -10.930 1.00 93.12 200 SER A O 1
ATOM 1487 N N . ARG A 1 201 ? 17.620 12.635 -10.620 1.00 90.19 201 ARG A N 1
ATOM 1488 C CA . ARG A 1 201 ? 17.691 11.291 -11.229 1.00 90.19 201 ARG A CA 1
ATOM 1489 C C . ARG A 1 201 ? 16.802 10.262 -10.522 1.00 90.19 201 ARG A C 1
ATOM 1491 O O . ARG A 1 201 ? 16.236 9.397 -11.182 1.00 90.19 201 ARG A O 1
ATOM 1498 N N . SER A 1 202 ? 16.671 10.346 -9.198 1.00 88.06 202 SER A N 1
ATOM 1499 C CA . SER A 1 202 ? 15.796 9.450 -8.429 1.00 88.06 202 SER A CA 1
ATOM 1500 C C . SER A 1 202 ? 14.316 9.733 -8.704 1.00 88.06 202 SER A C 1
ATOM 1502 O O . SER A 1 202 ? 13.534 8.800 -8.851 1.00 88.06 202 SER A O 1
ATOM 1504 N N . ASP A 1 203 ? 13.946 11.011 -8.833 1.00 87.88 203 ASP A N 1
ATOM 1505 C CA . ASP A 1 203 ? 12.594 11.444 -9.223 1.00 87.88 203 ASP A CA 1
ATOM 1506 C C . ASP A 1 203 ? 12.284 11.018 -10.672 1.00 87.88 203 ASP A C 1
ATOM 1508 O O . ASP A 1 203 ? 11.201 10.516 -10.959 1.00 87.88 203 ASP A O 1
ATOM 1512 N N . ALA A 1 204 ? 13.277 11.101 -11.566 1.00 90.31 204 ALA A N 1
ATOM 1513 C CA . ALA A 1 204 ? 13.180 10.627 -12.946 1.00 90.31 204 ALA A CA 1
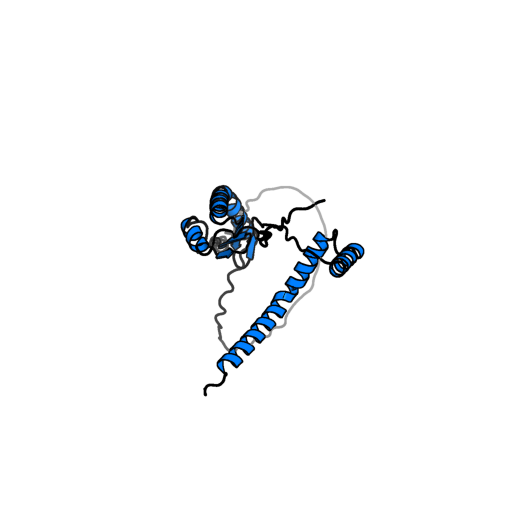ATOM 1514 C C . ALA A 1 204 ? 12.959 9.110 -13.014 1.00 90.31 204 ALA A C 1
ATOM 1516 O O . ALA A 1 204 ? 12.121 8.643 -13.779 1.00 90.31 204 ALA A O 1
ATOM 1517 N N . LEU A 1 205 ? 13.663 8.333 -12.185 1.00 90.44 205 LEU A N 1
ATOM 1518 C CA . LEU A 1 205 ? 13.456 6.888 -12.095 1.00 90.44 205 LEU A CA 1
ATOM 1519 C C . LEU A 1 205 ? 12.070 6.543 -11.527 1.00 90.44 205 LEU A C 1
ATOM 1521 O O . LEU A 1 205 ? 11.407 5.634 -12.015 1.00 90.44 205 LEU A O 1
ATOM 1525 N N . ALA A 1 206 ? 11.595 7.282 -10.521 1.00 88.19 206 ALA A N 1
ATOM 1526 C CA . ALA A 1 206 ? 10.234 7.109 -10.017 1.00 88.19 206 ALA A CA 1
ATOM 1527 C C . ALA A 1 206 ? 9.186 7.422 -11.100 1.00 88.19 206 ALA A C 1
ATOM 1529 O O . ALA A 1 206 ? 8.168 6.736 -11.197 1.00 88.19 206 ALA A O 1
ATOM 1530 N N . TRP A 1 207 ? 9.439 8.433 -11.936 1.00 90.56 207 TRP A N 1
ATOM 1531 C CA . TRP A 1 207 ? 8.579 8.781 -13.063 1.00 90.56 207 TRP A CA 1
ATOM 1532 C C . TRP A 1 207 ? 8.536 7.676 -14.125 1.00 90.56 207 TRP A C 1
ATOM 1534 O O . TRP A 1 207 ? 7.445 7.288 -14.540 1.00 90.56 207 TRP A O 1
ATOM 1544 N N . THR A 1 208 ? 9.682 7.107 -14.519 1.00 89.69 208 THR A N 1
ATOM 1545 C CA . THR A 1 208 ? 9.708 6.021 -15.516 1.00 89.69 208 THR A CA 1
ATOM 1546 C C . THR A 1 208 ? 8.987 4.769 -15.024 1.00 89.69 208 THR A C 1
ATOM 1548 O O . THR A 1 208 ? 8.283 4.134 -15.805 1.00 89.69 208 THR A O 1
ATOM 1551 N N . VAL A 1 209 ? 9.089 4.440 -13.732 1.00 89.19 209 VAL A N 1
ATOM 1552 C CA . VAL A 1 209 ? 8.334 3.331 -13.124 1.00 89.19 209 VAL A CA 1
ATOM 1553 C C . VAL A 1 209 ? 6.829 3.601 -13.155 1.00 89.19 209 VAL A C 1
ATOM 1555 O O . VAL A 1 209 ? 6.062 2.716 -13.526 1.00 89.19 209 VAL A O 1
ATOM 1558 N N . LYS A 1 210 ? 6.392 4.822 -12.826 1.00 86.00 210 LYS A N 1
ATOM 1559 C CA . LYS A 1 210 ? 4.972 5.205 -12.915 1.00 86.00 210 LYS A CA 1
ATOM 1560 C C . LYS A 1 210 ? 4.449 5.118 -14.347 1.00 86.00 210 LYS A C 1
ATOM 1562 O O . LYS A 1 210 ? 3.364 4.583 -14.552 1.00 86.00 210 LYS A O 1
ATOM 1567 N N . LEU A 1 211 ? 5.221 5.603 -15.322 1.00 87.81 211 LEU A N 1
ATOM 1568 C CA . LEU A 1 211 ? 4.864 5.519 -16.738 1.00 87.81 211 LEU A CA 1
ATOM 1569 C C . LEU A 1 211 ? 4.758 4.061 -17.200 1.00 87.81 211 LEU A C 1
ATOM 1571 O O . LEU A 1 211 ? 3.775 3.686 -17.829 1.00 87.81 211 LEU A O 1
ATOM 1575 N N . ALA A 1 212 ? 5.732 3.218 -16.851 1.00 86.50 212 ALA A N 1
ATOM 1576 C CA . ALA A 1 212 ? 5.665 1.791 -17.151 1.00 86.50 212 ALA A CA 1
ATOM 1577 C C . ALA A 1 212 ? 4.427 1.143 -16.507 1.00 86.50 212 ALA A C 1
ATOM 1579 O O . ALA A 1 212 ? 3.748 0.355 -17.157 1.00 86.50 212 ALA A O 1
ATOM 1580 N N . GLY A 1 213 ? 4.084 1.528 -15.273 1.00 83.88 213 GLY A N 1
ATOM 1581 C CA . GLY A 1 213 ? 2.880 1.073 -14.574 1.00 83.88 213 GLY A CA 1
ATOM 1582 C C . GLY A 1 213 ? 1.573 1.393 -15.306 1.00 83.88 213 GLY A C 1
ATOM 1583 O O . GLY A 1 213 ? 0.667 0.567 -15.302 1.00 83.88 213 GLY A O 1
ATOM 1584 N N . GLN A 1 214 ? 1.484 2.532 -16.000 1.00 84.00 214 GLN A N 1
ATOM 1585 C CA . GLN A 1 214 ? 0.295 2.897 -16.789 1.00 84.00 214 GLN A CA 1
ATOM 1586 C C . GLN A 1 214 ? 0.041 1.947 -17.967 1.00 84.00 214 GLN A C 1
ATOM 1588 O O . GLN A 1 214 ? -1.102 1.776 -18.383 1.00 84.00 214 GLN A O 1
ATOM 1593 N N . HIS A 1 215 ? 1.092 1.316 -18.491 1.00 82.06 215 HIS A N 1
ATOM 1594 C CA . HIS A 1 215 ? 1.003 0.374 -19.608 1.00 82.06 215 HIS A CA 1
ATOM 1595 C C . HIS A 1 215 ? 1.155 -1.091 -19.179 1.00 82.06 215 HIS A C 1
ATOM 1597 O O . HIS A 1 215 ? 0.887 -1.997 -19.969 1.00 82.06 215 HIS A O 1
ATOM 1603 N N . ALA A 1 216 ? 1.552 -1.332 -17.926 1.00 80.62 216 ALA A N 1
ATOM 1604 C CA . ALA A 1 216 ? 1.892 -2.654 -17.423 1.00 80.62 216 ALA A CA 1
ATOM 1605 C C . ALA A 1 216 ? 0.727 -3.642 -17.532 1.00 80.62 216 ALA A C 1
ATOM 1607 O O . ALA A 1 216 ? 0.950 -4.771 -17.949 1.00 80.62 216 ALA A O 1
ATOM 1608 N N . GLU A 1 217 ? -0.507 -3.237 -17.218 1.00 77.94 217 GLU A N 1
ATOM 1609 C CA . GLU A 1 217 ? -1.659 -4.150 -17.277 1.00 77.94 217 GLU A CA 1
ATOM 1610 C C . GLU A 1 217 ? -1.919 -4.681 -18.689 1.00 77.94 217 GLU A C 1
ATOM 1612 O O . GLU A 1 217 ? -2.156 -5.877 -18.865 1.00 77.94 217 GLU A O 1
ATOM 1617 N N . ALA A 1 218 ? -1.800 -3.823 -19.707 1.00 81.75 218 ALA A N 1
ATOM 1618 C CA . ALA A 1 218 ? -1.956 -4.234 -21.099 1.00 81.75 218 ALA A CA 1
ATOM 1619 C C . ALA A 1 218 ? -0.865 -5.240 -21.501 1.00 81.75 218 ALA A C 1
ATOM 1621 O O . ALA A 1 218 ? -1.166 -6.334 -21.979 1.00 81.75 218 ALA A O 1
ATOM 1622 N N . TRP A 1 219 ? 0.401 -4.924 -21.213 1.00 84.75 219 TRP A N 1
ATOM 1623 C CA . TRP A 1 219 ? 1.528 -5.808 -21.530 1.00 84.75 219 TRP A CA 1
ATOM 1624 C C . TRP A 1 219 ? 1.482 -7.131 -20.755 1.00 84.75 219 TRP A C 1
ATOM 1626 O O . TRP A 1 219 ? 1.796 -8.190 -21.299 1.00 84.75 219 TRP A O 1
ATOM 1636 N N . LEU A 1 220 ? 1.062 -7.106 -19.488 1.00 83.50 220 LEU A N 1
ATOM 1637 C CA . LEU A 1 220 ? 0.906 -8.307 -18.667 1.00 83.50 220 LEU A CA 1
ATOM 1638 C C . LEU A 1 220 ? -0.258 -9.174 -19.148 1.00 83.50 220 LEU A C 1
ATOM 1640 O O . LEU A 1 220 ? -0.157 -10.400 -19.100 1.00 83.50 220 LEU A O 1
ATOM 1644 N N . ALA A 1 221 ? -1.354 -8.576 -19.616 1.00 85.12 221 ALA A N 1
ATOM 1645 C CA . ALA A 1 221 ? -2.463 -9.317 -20.206 1.00 85.12 221 ALA A CA 1
ATOM 1646 C C . ALA A 1 221 ? -2.019 -10.074 -21.467 1.00 85.12 221 ALA A C 1
ATOM 1648 O O . ALA A 1 221 ? -2.294 -11.273 -21.584 1.00 85.12 221 ALA A O 1
ATOM 1649 N N . GLU A 1 222 ? -1.276 -9.410 -22.354 1.00 85.25 222 GLU A N 1
ATOM 1650 C CA . GLU A 1 222 ? -0.687 -10.022 -23.549 1.00 85.25 222 GLU A CA 1
ATOM 1651 C C . GLU A 1 222 ? 0.287 -11.150 -23.189 1.00 85.25 222 GLU A C 1
ATOM 1653 O O . GLU A 1 222 ? 0.168 -12.259 -23.712 1.00 85.25 222 GLU A O 1
ATOM 1658 N N . LEU A 1 223 ? 1.196 -10.921 -22.235 1.00 87.12 223 LEU A N 1
ATOM 1659 C CA . LEU A 1 223 ? 2.139 -11.943 -21.775 1.00 87.12 223 LEU A CA 1
ATOM 1660 C C . LEU A 1 223 ? 1.419 -13.167 -21.194 1.00 87.12 223 LEU A C 1
ATOM 1662 O O . LEU A 1 223 ? 1.751 -14.300 -21.539 1.00 87.12 223 LEU A O 1
ATOM 1666 N N . ARG A 1 224 ? 0.412 -12.965 -20.335 1.00 89.88 224 ARG A N 1
ATOM 1667 C CA . ARG A 1 224 ? -0.390 -14.069 -19.780 1.00 89.88 224 ARG A CA 1
ATOM 1668 C C . ARG A 1 224 ? -1.127 -14.829 -20.883 1.00 89.88 224 ARG A C 1
ATOM 1670 O O . ARG A 1 224 ? -1.231 -16.048 -20.799 1.00 89.88 224 ARG A O 1
ATOM 1677 N N . ALA A 1 225 ? -1.630 -14.140 -21.909 1.00 90.38 225 ALA A N 1
ATOM 1678 C CA . ALA A 1 225 ? -2.260 -14.782 -23.060 1.00 90.38 225 ALA A CA 1
ATOM 1679 C C . ALA A 1 225 ? -1.263 -15.626 -23.865 1.00 90.38 225 ALA A C 1
ATOM 1681 O O . ALA A 1 225 ? -1.560 -16.776 -24.183 1.00 90.38 225 ALA A O 1
ATOM 1682 N N . ALA A 1 226 ? -0.066 -15.097 -24.120 1.00 91.62 226 ALA A N 1
ATOM 1683 C CA . ALA A 1 226 ? 1.001 -15.828 -24.794 1.00 91.62 226 ALA A CA 1
ATOM 1684 C C . ALA A 1 226 ? 1.431 -17.073 -23.999 1.00 91.62 226 ALA A C 1
ATOM 1686 O O . ALA A 1 226 ? 1.554 -18.154 -24.569 1.00 91.62 226 ALA A O 1
ATOM 1687 N N . MET A 1 227 ? 1.588 -16.952 -22.678 1.00 89.44 227 MET A N 1
ATOM 1688 C CA . MET A 1 227 ? 1.934 -18.081 -21.807 1.00 89.44 227 MET A CA 1
ATOM 1689 C C . MET A 1 227 ? 0.848 -19.165 -21.803 1.00 89.44 227 MET A C 1
ATOM 1691 O O . MET A 1 227 ? 1.178 -20.337 -21.956 1.00 89.44 227 MET A O 1
ATOM 1695 N N . ARG A 1 228 ? -0.441 -18.792 -21.742 1.00 93.62 228 ARG A N 1
ATOM 1696 C CA . ARG A 1 228 ? -1.549 -19.756 -21.896 1.00 93.62 228 ARG A CA 1
ATOM 1697 C C . ARG A 1 228 ? -1.464 -20.517 -23.219 1.00 93.62 228 ARG A C 1
ATOM 1699 O O . ARG A 1 228 ? -1.637 -21.729 -23.230 1.00 93.62 228 ARG A O 1
ATOM 1706 N N . LYS A 1 229 ? -1.132 -19.828 -24.317 1.00 88.62 229 LYS A N 1
ATOM 1707 C CA . LYS A 1 229 ? -0.960 -20.464 -25.631 1.00 88.62 229 LYS A CA 1
ATOM 1708 C C . LYS A 1 229 ? 0.193 -21.472 -25.643 1.00 88.62 229 LYS A C 1
ATOM 1710 O O . LYS A 1 229 ? 0.073 -22.530 -26.254 1.00 88.62 229 LYS A O 1
ATOM 1715 N N . VAL A 1 230 ? 1.302 -21.160 -24.971 1.00 89.94 230 VAL A N 1
ATOM 1716 C CA . VAL A 1 230 ? 2.432 -22.090 -24.812 1.00 89.94 230 VAL A CA 1
ATOM 1717 C C . VAL A 1 230 ? 2.015 -23.330 -24.019 1.00 89.94 230 VAL A C 1
ATOM 1719 O O . VAL A 1 230 ? 2.388 -24.441 -24.396 1.00 89.94 230 VAL A O 1
ATOM 1722 N N . ASP A 1 231 ? 1.234 -23.161 -22.953 1.00 86.69 231 ASP A N 1
ATOM 1723 C CA . ASP A 1 231 ? 0.761 -24.280 -22.134 1.00 86.69 231 ASP A CA 1
ATOM 1724 C C . ASP A 1 231 ? -0.251 -25.166 -22.881 1.00 86.69 231 ASP A C 1
ATOM 1726 O O . ASP A 1 231 ? -0.157 -26.390 -22.795 1.00 86.69 231 ASP A O 1
ATOM 1730 N N . GLU A 1 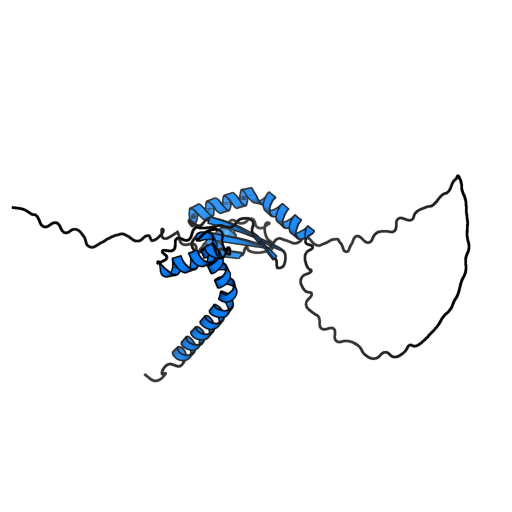232 ? -1.146 -24.583 -23.689 1.00 87.94 232 GLU A N 1
ATOM 1731 C CA . GLU A 1 232 ? -2.027 -25.327 -24.607 1.00 87.94 232 GLU A CA 1
ATOM 1732 C C . GLU A 1 232 ? -1.219 -26.203 -25.575 1.00 87.94 232 GLU A C 1
ATOM 1734 O O . GLU A 1 232 ? -1.449 -27.407 -25.659 1.00 87.94 232 GLU A O 1
ATOM 1739 N N . LEU A 1 233 ? -0.212 -25.630 -26.246 1.00 87.38 233 LEU A N 1
ATOM 1740 C CA . LEU A 1 233 ? 0.643 -26.370 -27.183 1.00 87.38 233 LEU A CA 1
ATOM 1741 C C . LEU A 1 233 ? 1.442 -27.487 -26.496 1.00 87.38 233 LEU A C 1
ATOM 1743 O O . LEU A 1 233 ? 1.684 -28.533 -27.094 1.00 87.38 233 LEU A O 1
ATOM 1747 N N . ARG A 1 234 ? 1.852 -27.295 -25.236 1.00 80.88 234 ARG A N 1
ATOM 1748 C CA . ARG A 1 234 ? 2.485 -28.356 -24.435 1.00 80.88 234 ARG A CA 1
ATOM 1749 C C . ARG A 1 234 ? 1.508 -29.479 -24.096 1.00 80.88 234 ARG A C 1
ATOM 1751 O O . ARG A 1 234 ? 1.907 -30.639 -24.125 1.00 80.88 234 ARG A O 1
ATOM 1758 N N . ALA A 1 235 ? 0.253 -29.153 -23.789 1.00 83.25 235 ALA A N 1
ATOM 1759 C CA . ALA A 1 235 ? -0.797 -30.138 -23.518 1.00 83.25 235 ALA A CA 1
ATOM 1760 C C . ALA A 1 235 ? -1.234 -30.911 -24.780 1.00 83.25 235 ALA A C 1
ATOM 1762 O O . ALA A 1 235 ? -1.711 -32.045 -24.687 1.00 83.25 235 ALA A O 1
ATOM 1763 N N . GLU A 1 236 ? -1.046 -30.309 -25.955 1.00 81.44 236 GLU A N 1
ATOM 1764 C CA . GLU A 1 236 ? -1.212 -30.921 -27.279 1.00 81.44 236 GLU A CA 1
ATOM 1765 C C . GLU A 1 236 ? 0.027 -31.707 -27.752 1.00 81.44 236 GLU A C 1
ATOM 1767 O O . GLU A 1 236 ? 0.014 -32.265 -28.850 1.00 81.44 236 GLU A O 1
ATOM 1772 N N . GLY A 1 237 ? 1.088 -31.778 -26.935 1.00 66.25 237 GLY A N 1
ATOM 1773 C CA . GLY A 1 237 ? 2.298 -32.544 -27.235 1.00 66.25 237 GLY A CA 1
ATOM 1774 C C . GLY A 1 237 ? 2.014 -34.021 -27.569 1.00 66.25 237 GLY A C 1
ATOM 1775 O O . GLY A 1 237 ? 0.953 -34.539 -27.212 1.00 66.25 237 GLY A O 1
ATOM 1776 N N . PRO A 1 238 ? 2.942 -34.711 -28.267 1.00 64.75 238 PRO A N 1
ATOM 1777 C CA . PRO A 1 238 ? 2.671 -35.995 -28.912 1.00 64.75 238 PRO A CA 1
ATOM 1778 C C . PRO A 1 238 ? 2.089 -37.007 -27.923 1.00 64.75 238 PRO A C 1
ATOM 1780 O O . PRO A 1 238 ? 2.743 -37.364 -26.947 1.00 64.75 238 PRO A O 1
ATOM 1783 N N . ARG A 1 239 ? 0.858 -37.465 -28.179 1.00 58.62 239 ARG A N 1
ATOM 1784 C CA . ARG A 1 239 ? 0.188 -38.497 -27.366 1.00 58.62 239 ARG A CA 1
ATOM 1785 C C . ARG A 1 239 ? 0.650 -39.920 -27.690 1.00 58.62 239 ARG A C 1
ATOM 1787 O O . ARG A 1 239 ? 0.200 -40.852 -27.037 1.00 58.62 239 ARG A O 1
ATOM 1794 N N . ASP A 1 240 ? 1.578 -40.050 -28.635 1.00 51.94 240 ASP A N 1
ATOM 1795 C CA . ASP A 1 240 ? 2.091 -41.320 -29.133 1.00 51.94 240 ASP A CA 1
ATOM 1796 C C . ASP A 1 240 ? 3.625 -41.367 -28.990 1.00 51.94 240 ASP A C 1
ATOM 1798 O O . ASP A 1 240 ? 4.362 -41.155 -29.956 1.00 51.94 240 ASP A O 1
ATOM 1802 N N . LEU A 1 241 ? 4.101 -41.616 -27.765 1.00 49.53 241 LEU A N 1
ATOM 1803 C CA . LEU A 1 241 ? 5.419 -42.190 -27.461 1.00 49.53 241 LEU A CA 1
ATOM 1804 C C . LEU A 1 241 ? 5.281 -43.199 -26.319 1.00 49.53 241 LEU A C 1
ATOM 1806 O O . LEU A 1 241 ? 4.640 -42.845 -25.303 1.00 49.53 241 LEU A O 1
#

Organism: NCBI:txid1823

Foldseek 3Di:
DDDDDDDDDDDDPDDPPPDPWPDCPCVQVVVVVQDDPQLAPDRWDWDDDDAEIETEGAGDQDDDCPVVCPPDPPDDPDDDDDDDDDDDDDDDDDDDDDDDDDDDDDDDDDDPPPDPPQPPDRPPVSVVVRQVVSCVVCVVSVVVVQVVCCVNGVHGYWYWYDYRNDIGTDDDDDDDDDDDDDPVVQVVLVVCCVVVVAVDSVRSVVVVVVVCVVCVVVVVVVVVVVVVVVVVVVVVPDPDD

pLDDT: mean 74.24, std 24.27, range [29.8, 97.75]

Secondary structure (DSSP, 8-state):
---------S----------PPP-TTHHHHHHHHS-TTS-SSPPEEEE-SSEEEEEEEPPPPP-GGGT------------------------------------------------PPPPPPPHHHHHHHHHHHHHHTHHHHHHHHHHHHHHHS-EEEEEEEETTEEEES------------HHHHHHHHHHHHTTS-SSHHHHHHHHHHHHHHHHHHHHHHHHHHHHHHHHHHHTS-S--

=== Feature glossary ===
Legend for the data blocks above and below:

— What the protein is —

Sequence gives the chain of amino acids in standard one-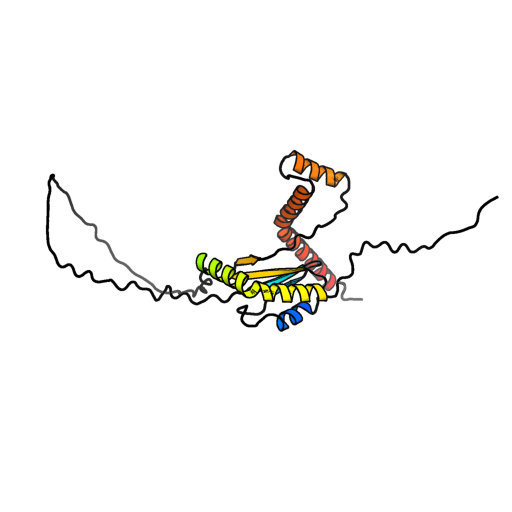letter code (A=alanine, C=cysteine, …, Y=tyrosine), read N→C. It is the only feature that is directly encoded by the gene; all structural features are derived from the folded form of this sequence.

The annotation block draws on four external resources. InterPro: which protein families and domains the sequence belongs to. GO: standardized terms for what the protein does, what process it participates in, and where in the cell it acts. CATH: which structural fold it has in the CATH hierarchy. Organism: the species of origin.

— Where its atoms are —

Atomic coordinates in PDBx/mmCIF format — the same representation the Protein Data Bank distributes. Each line of the _atom_site loop places one backbone atom in Cartesian space (units: ångströms, origin: arbitrary).

Six rendered views show the 3D structure from the faces of a cube — i.e. along ±x, ±y, ±z. Rendering representation is drawn randomly per protein from cartoon (secondary-structure ribbons), sticks (backbone bonds), or molecular surface; coloring is either N→C rainbow (blue at the N-terminus through red at the C-terminus) or one color per chain.

— Local backbone conformation —

DSSP 8-state secondary structure assigns each residue one of H (α-helix), G (3₁₀-helix), I (π-helix), E (extended β-strand), B (isolated β-bridge), T (hydrogen-bonded turn), S (bend), or '-' (coil). The assignment is computed from backbone hydrogen-bond geometry via the Kabsch–Sander algorithm.

P-SEA three-state annotation labels each residue as helix, strand, or coil based purely on the geometry of the Cα trace. It serves as a fallback when the full backbone (and thus DSSP) is unavailable.

φ (phi) and ψ (psi) are the two rotatable backbone dihedrals per residue: φ is the C(i-1)–N–Cα–C torsion, ψ is the N–Cα–C–N(i+1) torsion, both in degrees on (−180°, 180°]. α-helical residues cluster near (−60°, −45°); β-strand residues near (−120°, +130°). A Ramachandran plot is simply a scatter of (φ, ψ) for every residue.

— Global shape and packing —

Radius of gyration (Rg) is the root-mean-square distance of Cα atoms from their centroid — a single number for overall size and compactness. A globular domain of N residues has Rg ≈ 2.2·N^0.38 Å; an extended or disordered chain has a much larger Rg. The Cα contact count is the number of residue pairs whose Cα atoms are within 8 Å and are more than four positions apart in sequence — a standard proxy for tertiary packing density. The bounding box is the smallest axis-aligned box enclosing all Cα atoms.

Accessible surface area quantifies burial. A residue with SASA near zero is packed into the hydrophobic core; one with SASA >100 Å² sits on the surface. Computed here via the Shrake–Rupley numerical algorithm with a 1.4 Å probe.

The contact map is a binary N×N matrix image: pixel (i, j) is dark where Cα_i and Cα_j are within 8 Å and |i−j|>4. Because the |i−j|>4 filter removes local helical contacts, off-diagonal stripes parallel to the main diagonal indicate parallel β-sheets; stripes perpendicular to it indicate antiparallel β-sheets. The Ramachandran plot scatters every residue's (φ, ψ) pair against the sterically allowed regions. The PAE heatmap renders the predicted-aligned-error matrix.

— Structural neighborhood —

A 3Di character summarizes, for each residue, the relative orientation of the Cα frame of its nearest spatial neighbor. Because it encodes fold topology rather than chemistry, 3Di alignments detect remote structural similarity that sequence alignment misses.

Structural nearest neighbors (via Foldseek easy-search vs the PDB). Reported per hit: target PDB id, E-value, and alignment TM-score. A TM-score above ~0.5 is the conventional threshold for 'same fold'.

— Confidence and disorder —

For AlphaFold models, the B-factor field carries pLDDT — the model's own estimate of local accuracy on a 0–100 scale. Regions with pLDDT<50 should be treated as essentially unmodeled; they often correspond to intrinsically disordered segments.

B-factor (Debye–Waller factor) reflects atomic displacement in the crystal lattice. It is an experimental observable (units Å²), not a prediction; low values mean the atom is pinned down, high values mean it moves or is heterogeneous across the crystal.

Predicted Aligned Error (PAE) is an AlphaFold confidence matrix: entry (i, j) is the expected error in the position of residue j, in ångströms, when the prediction is superimposed on the true structure at residue i. Low PAE within a block of residues means that block is internally rigid and well-predicted; high PAE between two blocks means their relative placement is uncertain even if each block individually is confident.